Protein AF-L0JS51-F1 (afdb_monomer)

InterPro domains:
  IPR013087 Zinc finger C2H2-type [PS00028] (10-31)
  IPR013087 Zinc finger C2H2-type [PS50157] (8-36)
  IPR041025 Homing endonuclease associated repeat [PF18780] (37-88)
  IPR041025 Homing endonuclease associated repeat [PF18780] (96-148)

Structure (mmCIF, N/CA/C/O backbone):
data_AF-L0JS51-F1
#
_entry.id   AF-L0JS51-F1
#
loop_
_atom_site.group_PDB
_atom_site.id
_atom_site.type_symbol
_atom_site.label_atom_id
_atom_site.label_alt_id
_atom_site.label_comp_id
_atom_site.label_asym_id
_atom_site.label_entity_id
_atom_site.label_seq_id
_atom_site.pdbx_PDB_ins_code
_atom_site.Cartn_x
_atom_site.Cartn_y
_atom_site.Cartn_z
_atom_site.occupancy
_atom_site.B_iso_or_equiv
_atom_site.auth_seq_id
_atom_site.auth_comp_id
_atom_site.auth_asym_id
_atom_site.auth_atom_id
_atom_site.pdbx_PDB_model_num
ATOM 1 N N . MET A 1 1 ? 43.652 -20.403 0.750 1.00 38.31 1 MET A N 1
ATOM 2 C CA . MET A 1 1 ? 42.730 -19.537 -0.012 1.00 38.31 1 MET A CA 1
ATOM 3 C C . MET A 1 1 ? 41.397 -20.257 -0.044 1.00 38.31 1 MET A C 1
ATOM 5 O O . MET A 1 1 ? 41.246 -21.195 -0.812 1.00 38.31 1 MET A O 1
ATOM 9 N N . SER A 1 2 ? 40.516 -19.948 0.905 1.00 42.31 2 SER A N 1
ATOM 10 C CA . SER A 1 2 ? 39.212 -20.604 1.023 1.00 42.31 2 SER A CA 1
ATOM 11 C C . SER A 1 2 ? 38.297 -20.035 -0.055 1.00 42.31 2 SER A C 1
ATOM 13 O O . SER A 1 2 ? 38.093 -18.826 -0.093 1.00 42.31 2 SER A O 1
ATOM 15 N N . ASN A 1 3 ? 37.832 -20.888 -0.968 1.00 45.41 3 ASN A N 1
ATOM 16 C CA . ASN A 1 3 ? 36.963 -20.482 -2.065 1.00 45.41 3 ASN A CA 1
ATOM 17 C C . ASN A 1 3 ? 35.595 -20.063 -1.520 1.00 45.41 3 ASN A C 1
ATOM 19 O O . ASN A 1 3 ? 34.920 -20.818 -0.826 1.00 45.41 3 ASN A O 1
ATOM 23 N N . GLU A 1 4 ? 35.236 -18.834 -1.857 1.00 54.38 4 GLU A N 1
ATOM 24 C CA . GLU A 1 4 ? 34.034 -18.095 -1.500 1.00 54.38 4 GLU A CA 1
ATOM 25 C C . GLU A 1 4 ? 32.809 -18.658 -2.246 1.00 54.38 4 GLU A C 1
ATOM 27 O O . GLU A 1 4 ? 32.310 -18.079 -3.207 1.00 54.38 4 GLU A O 1
ATOM 32 N N . THR A 1 5 ? 32.328 -19.840 -1.854 1.00 52.03 5 THR A N 1
ATOM 33 C CA . THR A 1 5 ? 31.094 -20.438 -2.399 1.00 52.03 5 THR A CA 1
ATOM 34 C C . THR A 1 5 ? 29.848 -19.981 -1.637 1.00 52.03 5 THR A C 1
ATOM 36 O O . THR A 1 5 ? 29.021 -20.800 -1.263 1.00 52.03 5 THR A O 1
ATOM 39 N N . ASP A 1 6 ? 29.699 -18.672 -1.428 1.00 56.59 6 ASP A N 1
ATOM 40 C CA . ASP A 1 6 ? 28.413 -18.053 -1.042 1.00 56.59 6 ASP A CA 1
ATOM 41 C C . ASP A 1 6 ? 27.643 -17.535 -2.283 1.00 56.59 6 ASP A C 1
ATOM 43 O O . ASP A 1 6 ? 26.588 -16.918 -2.206 1.00 56.59 6 ASP A O 1
ATOM 47 N N . SER A 1 7 ? 28.176 -17.759 -3.487 1.00 65.88 7 SER A N 1
ATOM 48 C CA . SER A 1 7 ? 27.901 -16.864 -4.617 1.00 65.88 7 SER A CA 1
ATOM 49 C C . SER A 1 7 ? 26.508 -17.003 -5.266 1.00 65.88 7 SER A C 1
ATOM 51 O O . SER A 1 7 ? 26.063 -16.080 -5.950 1.00 65.88 7 SER A O 1
ATOM 53 N N . TYR A 1 8 ? 25.772 -18.106 -5.060 1.00 78.00 8 TYR A N 1
ATOM 54 C CA . TYR A 1 8 ? 24.529 -18.372 -5.812 1.00 78.00 8 TYR A CA 1
ATOM 55 C C . TYR A 1 8 ? 23.342 -18.831 -4.962 1.00 78.00 8 TYR A C 1
ATOM 57 O O . TYR A 1 8 ? 22.510 -19.613 -5.424 1.00 78.00 8 TYR A O 1
ATOM 65 N N . LYS A 1 9 ? 23.210 -18.307 -3.744 1.00 84.06 9 LYS A N 1
ATOM 66 C CA . LYS A 1 9 ? 21.981 -18.457 -2.959 1.00 84.06 9 LYS A CA 1
ATOM 67 C C . LYS A 1 9 ? 20.878 -17.541 -3.490 1.00 84.06 9 LYS A C 1
ATOM 69 O O . LYS A 1 9 ? 21.1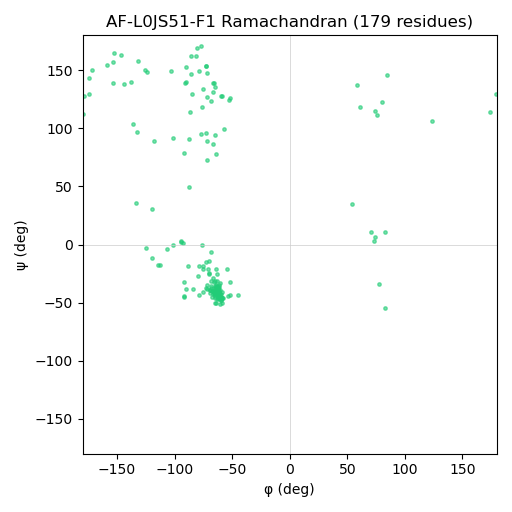26 -16.373 -3.790 1.00 84.06 9 LYS A O 1
ATOM 74 N N . CYS A 1 10 ? 19.661 -18.050 -3.652 1.00 82.50 10 CYS A N 1
ATOM 75 C CA . CYS A 1 10 ? 18.497 -17.231 -3.970 1.00 82.50 10 CYS A CA 1
ATOM 76 C C . CYS A 1 10 ? 18.097 -16.400 -2.749 1.00 82.50 10 CYS A C 1
ATOM 78 O O . CYS A 1 10 ? 17.880 -16.941 -1.669 1.00 82.50 10 CYS A O 1
ATOM 80 N N . GLU A 1 11 ? 17.976 -15.090 -2.927 1.00 77.81 11 GLU A N 1
ATOM 81 C CA . GLU A 1 11 ? 17.639 -14.163 -1.841 1.00 77.81 11 GLU A CA 1
ATOM 82 C C . GLU A 1 11 ? 16.154 -14.227 -1.456 1.00 77.81 11 GLU A C 1
ATOM 84 O O . GLU A 1 11 ? 15.804 -13.892 -0.330 1.00 77.81 11 GLU A O 1
ATOM 89 N N . SER A 1 12 ? 15.295 -14.726 -2.350 1.00 76.50 12 SER A N 1
ATOM 90 C CA . SER A 1 12 ? 13.852 -14.839 -2.117 1.00 76.50 12 SER A CA 1
ATOM 91 C C . SER A 1 12 ? 13.453 -16.108 -1.354 1.00 76.50 12 SER A C 1
ATOM 93 O O . SER A 1 12 ? 12.558 -16.061 -0.519 1.00 76.50 12 SER A O 1
ATOM 95 N N . CYS A 1 13 ? 14.098 -17.252 -1.614 1.00 83.75 13 CYS A N 1
ATOM 96 C CA . CYS A 1 13 ? 13.734 -18.538 -0.992 1.00 83.75 13 CYS A CA 1
ATOM 97 C C . CYS A 1 13 ? 14.886 -19.242 -0.263 1.00 83.75 13 CYS A C 1
ATOM 99 O O . CYS A 1 13 ? 14.692 -20.308 0.315 1.00 83.75 13 CYS A O 1
ATOM 101 N N . GLY A 1 14 ? 16.098 -18.690 -0.309 1.00 81.88 14 GLY A N 1
ATOM 102 C CA . GLY A 1 14 ? 17.272 -19.272 0.336 1.00 81.88 14 GLY A CA 1
ATOM 103 C C . GLY A 1 14 ? 17.841 -20.516 -0.349 1.00 81.88 14 GLY A C 1
ATOM 104 O O . GLY A 1 14 ? 18.808 -21.069 0.166 1.00 81.88 14 GLY A O 1
ATOM 105 N N . THR A 1 15 ? 17.287 -20.948 -1.489 1.00 83.94 15 THR A N 1
ATOM 106 C CA . THR A 1 15 ? 17.785 -22.120 -2.224 1.00 83.94 15 THR A CA 1
ATOM 107 C C . THR A 1 15 ? 19.178 -21.849 -2.784 1.00 83.94 15 THR A C 1
ATOM 109 O O . THR A 1 15 ? 19.410 -20.820 -3.420 1.00 83.94 15 THR A O 1
ATOM 112 N N . GLU A 1 16 ? 20.102 -22.777 -2.563 1.00 85.81 16 GLU A N 1
ATOM 113 C CA . GLU A 1 16 ? 21.473 -22.705 -3.064 1.00 85.81 16 GLU A CA 1
ATOM 114 C C . GLU A 1 16 ? 21.596 -23.388 -4.427 1.00 85.81 16 GLU A C 1
ATOM 116 O O . GLU A 1 16 ? 21.020 -24.450 -4.669 1.00 85.81 16 GLU A O 1
ATOM 121 N N . PHE A 1 17 ? 22.361 -22.775 -5.329 1.00 84.56 17 PHE A N 1
ATOM 122 C CA . PHE A 1 17 ? 22.585 -23.291 -6.674 1.00 84.56 17 PHE A CA 1
ATOM 123 C C . PHE A 1 17 ? 24.071 -23.466 -6.957 1.00 84.56 17 PHE A C 1
ATOM 125 O O . PHE A 1 17 ? 24.911 -22.688 -6.524 1.00 84.56 17 PHE A O 1
ATOM 132 N N . GLU A 1 18 ? 24.393 -24.456 -7.783 1.00 80.56 18 GLU A N 1
ATOM 133 C CA . GLU A 1 18 ? 25.775 -24.727 -8.196 1.00 80.56 18 GLU A CA 1
ATOM 134 C C . GLU A 1 18 ? 26.321 -23.676 -9.181 1.00 80.56 18 GLU A C 1
ATOM 136 O O . GLU A 1 18 ? 27.516 -23.640 -9.454 1.00 80.56 18 GLU A O 1
ATOM 141 N N . SER A 1 19 ? 25.453 -22.847 -9.777 1.00 80.81 19 SER A N 1
ATOM 142 C CA . SER A 1 19 ? 25.858 -21.827 -10.751 1.00 80.81 19 SER A CA 1
ATOM 143 C C . SER A 1 19 ? 24.828 -20.702 -10.901 1.00 80.81 19 SER A C 1
ATOM 145 O O . SER A 1 19 ? 23.622 -20.909 -10.733 1.00 80.81 19 SER A O 1
ATOM 147 N N . GLY A 1 20 ? 25.303 -19.522 -11.310 1.00 79.38 20 GLY A N 1
ATOM 148 C CA . GLY A 1 20 ? 24.472 -18.348 -11.602 1.00 79.38 20 GLY A CA 1
ATOM 149 C C . GLY A 1 20 ? 23.332 -18.594 -12.607 1.00 79.38 20 GLY A C 1
ATOM 150 O O . GLY A 1 20 ? 22.206 -18.197 -12.314 1.00 79.38 20 GLY A O 1
ATOM 151 N N . PRO A 1 21 ? 23.543 -19.293 -13.743 1.00 84.75 21 PRO A N 1
ATOM 152 C CA . PRO A 1 21 ? 22.467 -19.606 -14.687 1.00 84.75 21 PRO A CA 1
ATOM 153 C C . PRO A 1 21 ? 21.375 -20.503 -14.092 1.00 84.75 21 PRO A C 1
ATOM 155 O O . PRO A 1 21 ? 20.199 -20.301 -14.386 1.00 84.75 21 PRO A O 1
ATOM 158 N N . LYS A 1 22 ? 21.738 -21.456 -13.218 1.00 83.12 22 LYS A N 1
ATOM 159 C CA . LYS A 1 22 ? 20.754 -22.281 -12.497 1.00 83.12 22 LYS A CA 1
ATOM 160 C C . LYS A 1 22 ? 19.941 -21.437 -11.504 1.00 83.12 22 LYS A C 1
ATOM 162 O O . LYS A 1 22 ? 18.719 -21.567 -11.489 1.00 83.12 22 LYS A O 1
ATOM 167 N N . LYS A 1 23 ? 20.583 -20.519 -10.759 1.00 83.44 23 LYS A N 1
ATOM 168 C CA . LYS A 1 23 ? 19.889 -19.533 -9.897 1.00 83.44 23 LYS A CA 1
ATOM 169 C C . LYS A 1 23 ? 18.944 -18.649 -10.721 1.00 83.44 23 LYS A C 1
ATOM 171 O O . LYS A 1 23 ? 17.783 -18.494 -10.356 1.00 83.44 23 LYS A O 1
ATOM 176 N N . ALA A 1 24 ? 19.403 -18.106 -11.849 1.00 80.12 24 ALA A N 1
ATOM 177 C CA . ALA A 1 24 ? 18.593 -17.254 -12.721 1.00 80.12 24 ALA A CA 1
ATOM 178 C C . ALA A 1 24 ? 17.387 -18.004 -13.314 1.00 80.12 24 ALA A C 1
ATOM 180 O O . ALA A 1 24 ? 16.270 -17.487 -13.297 1.00 80.12 24 ALA A O 1
ATOM 181 N N . GLY A 1 25 ? 17.588 -19.247 -13.767 1.00 84.81 25 GLY A N 1
ATOM 182 C CA . GLY A 1 25 ? 16.508 -20.122 -14.224 1.00 84.81 25 GLY A CA 1
ATOM 183 C C . GLY A 1 25 ? 15.475 -20.380 -13.125 1.00 84.81 25 GLY A C 1
ATOM 184 O O . GLY A 1 25 ? 14.280 -20.203 -13.355 1.00 84.81 25 GLY A O 1
ATOM 185 N N . HIS A 1 26 ? 15.924 -20.693 -11.906 1.00 86.94 26 HIS A N 1
ATOM 186 C CA . HIS A 1 26 ? 15.036 -20.863 -10.759 1.00 86.94 26 HIS A CA 1
ATOM 187 C C . HIS A 1 26 ? 14.215 -19.605 -10.457 1.00 86.94 26 HIS A C 1
ATOM 189 O O . HIS A 1 26 ? 13.001 -19.718 -10.297 1.00 86.94 26 HIS A O 1
ATOM 195 N N . ILE A 1 27 ? 14.842 -18.423 -10.444 1.00 82.44 27 ILE A N 1
ATOM 196 C CA . ILE A 1 27 ? 14.154 -17.141 -10.227 1.00 82.44 27 ILE A CA 1
ATOM 197 C C . ILE A 1 27 ? 13.094 -16.911 -11.308 1.00 82.44 27 ILE A C 1
ATOM 199 O O . ILE A 1 27 ? 11.949 -16.608 -10.987 1.00 82.44 27 ILE A O 1
ATOM 203 N N . SER A 1 28 ? 13.425 -17.148 -12.578 1.00 80.38 28 SER A N 1
ATOM 204 C CA . SER A 1 28 ? 12.467 -16.964 -13.675 1.00 80.38 28 SER A CA 1
ATOM 205 C C . SER A 1 28 ? 11.252 -17.901 -13.599 1.00 80.38 28 SER A C 1
ATOM 207 O O . SER A 1 28 ? 10.156 -17.524 -14.011 1.00 80.38 28 SER A O 1
ATOM 209 N N . GLN A 1 29 ? 11.430 -19.114 -13.064 1.00 80.81 29 GLN A N 1
ATOM 210 C CA . GLN A 1 29 ? 10.372 -20.125 -12.994 1.00 80.81 29 GLN A CA 1
ATOM 211 C C . GLN A 1 29 ? 9.562 -20.081 -11.694 1.00 80.81 29 GLN A C 1
ATOM 213 O O . GLN A 1 29 ? 8.377 -20.397 -11.725 1.00 80.81 29 GLN A O 1
ATOM 218 N N . ASN A 1 30 ? 10.177 -19.695 -10.571 1.00 83.00 30 ASN A N 1
ATOM 219 C CA . ASN A 1 30 ? 9.579 -19.804 -9.233 1.00 83.00 30 ASN A CA 1
ATOM 220 C C . ASN A 1 30 ? 9.317 -18.446 -8.564 1.00 83.00 30 ASN A C 1
ATOM 222 O O . ASN A 1 30 ? 8.514 -18.383 -7.644 1.00 83.00 30 ASN A O 1
ATOM 226 N N . HIS A 1 31 ? 9.944 -17.365 -9.039 1.00 83.94 31 HIS A N 1
ATOM 227 C CA . HIS A 1 31 ? 9.859 -16.020 -8.452 1.00 83.94 31 HIS A CA 1
ATOM 228 C C . HIS A 1 31 ? 9.284 -14.990 -9.430 1.00 83.94 31 HIS A C 1
ATOM 230 O O . HIS A 1 31 ? 9.634 -13.812 -9.400 1.00 83.94 31 HIS A O 1
ATOM 236 N N . ARG A 1 32 ? 8.397 -15.420 -10.334 1.00 79.75 32 ARG A N 1
ATOM 237 C CA . ARG A 1 32 ? 7.811 -14.552 -11.367 1.00 79.75 32 ARG A CA 1
ATOM 238 C C . ARG A 1 32 ? 7.030 -13.373 -10.778 1.00 79.75 32 ARG A C 1
ATOM 240 O O . ARG A 1 32 ? 7.114 -12.270 -11.309 1.00 79.75 32 ARG A O 1
ATOM 247 N N . GLU A 1 33 ? 6.293 -13.604 -9.697 1.00 76.25 33 GLU A N 1
ATOM 248 C CA . GLU A 1 33 ? 5.517 -12.568 -9.003 1.00 76.25 33 GLU A CA 1
ATO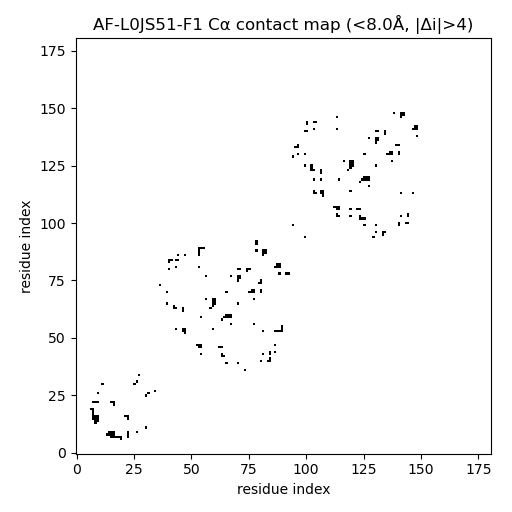M 249 C C . GLU A 1 33 ? 6.443 -11.569 -8.297 1.00 76.25 33 GLU A C 1
ATOM 251 O O . GLU A 1 33 ? 6.264 -10.363 -8.442 1.00 76.25 33 GLU A O 1
ATOM 256 N N . ASP A 1 34 ? 7.508 -12.051 -7.646 1.00 78.75 34 ASP A N 1
ATOM 257 C CA . ASP A 1 34 ? 8.544 -11.196 -7.049 1.00 78.75 34 ASP A CA 1
ATOM 258 C C . ASP A 1 34 ? 9.263 -10.351 -8.112 1.00 78.75 34 ASP A C 1
ATOM 260 O O . ASP A 1 34 ? 9.542 -9.169 -7.904 1.00 78.75 34 ASP A O 1
ATOM 264 N N . GLN A 1 35 ? 9.550 -10.933 -9.282 1.00 80.38 35 GLN A N 1
ATOM 265 C CA . GLN A 1 35 ? 10.134 -10.201 -10.40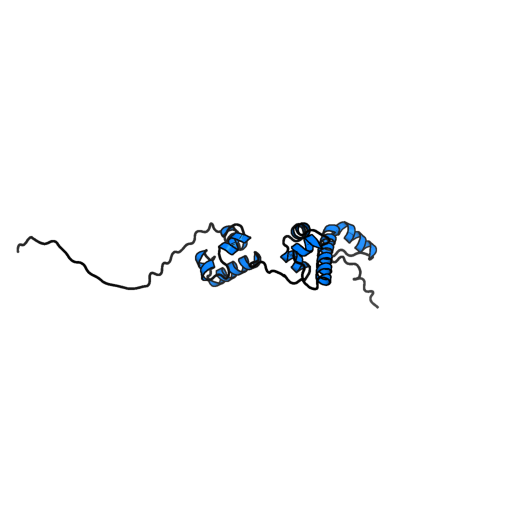7 1.00 80.38 35 GLN A CA 1
ATOM 266 C C . GLN A 1 35 ? 9.187 -9.109 -10.900 1.00 80.38 35 GLN A C 1
ATOM 268 O O . GLN A 1 35 ? 9.614 -7.970 -11.055 1.00 80.38 35 GLN A O 1
ATOM 273 N N . GLN A 1 36 ? 7.907 -9.435 -11.086 1.00 84.00 36 GLN A N 1
ATOM 274 C CA . GLN A 1 36 ? 6.889 -8.472 -11.492 1.00 84.00 36 GLN A CA 1
ATOM 275 C C . GLN A 1 36 ? 6.772 -7.331 -10.470 1.00 84.00 36 GLN A C 1
ATOM 277 O O . GLN A 1 36 ? 6.788 -6.158 -10.843 1.00 84.00 36 GLN A O 1
ATOM 282 N N . ARG A 1 37 ? 6.738 -7.649 -9.172 1.00 84.81 37 ARG A N 1
ATOM 283 C CA . ARG A 1 37 ? 6.738 -6.659 -8.090 1.00 84.81 37 ARG A CA 1
ATOM 284 C C . ARG A 1 37 ? 7.962 -5.740 -8.156 1.00 84.81 37 ARG A C 1
ATOM 286 O O . ARG A 1 37 ? 7.819 -4.517 -8.112 1.00 84.81 37 ARG A O 1
ATOM 293 N N . ASN A 1 38 ? 9.152 -6.300 -8.357 1.00 86.06 38 ASN A N 1
ATOM 294 C CA . ASN A 1 38 ? 10.380 -5.522 -8.529 1.00 86.06 38 ASN A CA 1
ATOM 295 C C . ASN A 1 38 ? 10.363 -4.662 -9.804 1.00 86.06 38 ASN A C 1
ATOM 297 O O . ASN A 1 38 ? 10.840 -3.527 -9.791 1.00 86.06 38 ASN A O 1
ATOM 301 N N . GLU A 1 39 ? 9.773 -5.142 -10.900 1.00 88.25 39 GLU A N 1
ATOM 302 C CA . GLU A 1 39 ? 9.603 -4.351 -12.122 1.00 88.25 39 GLU A CA 1
ATOM 303 C C . GLU A 1 39 ? 8.708 -3.129 -11.898 1.00 88.25 39 GLU A C 1
ATOM 305 O O . GLU A 1 39 ? 9.026 -2.041 -12.390 1.00 88.25 39 GLU A O 1
ATOM 310 N N . PHE A 1 40 ? 7.620 -3.273 -11.135 1.00 87.56 40 PHE A N 1
ATOM 311 C CA . PHE A 1 40 ? 6.772 -2.145 -10.753 1.00 87.56 40 PHE A CA 1
ATOM 312 C C . PHE A 1 40 ? 7.542 -1.114 -9.920 1.00 87.56 40 PHE A C 1
ATOM 314 O O . PHE A 1 40 ? 7.456 0.083 -10.220 1.00 87.56 40 PHE A O 1
ATOM 321 N N . ILE A 1 41 ? 8.326 -1.564 -8.932 1.00 89.25 41 ILE A N 1
ATOM 322 C CA . ILE A 1 41 ? 9.179 -0.701 -8.098 1.00 89.25 41 ILE A CA 1
ATOM 323 C C . ILE A 1 41 ? 10.185 0.062 -8.966 1.00 89.25 41 ILE A C 1
ATOM 325 O O . ILE A 1 41 ? 10.253 1.290 -8.904 1.00 89.25 41 ILE A O 1
ATOM 329 N N . HIS A 1 42 ? 10.916 -0.632 -9.837 1.00 89.19 42 HIS A N 1
ATOM 330 C CA . HIS A 1 42 ? 11.898 0.001 -10.715 1.00 89.19 42 HIS A CA 1
ATOM 331 C C . HIS A 1 42 ? 11.265 0.973 -11.712 1.00 89.19 42 HIS A C 1
ATOM 333 O O . HIS A 1 42 ? 11.848 2.018 -12.007 1.00 89.19 42 HIS A O 1
ATOM 339 N N . ALA A 1 43 ? 10.078 0.661 -12.238 1.00 88.19 43 ALA A N 1
ATOM 340 C CA . ALA A 1 43 ? 9.341 1.587 -13.091 1.00 88.19 43 ALA A CA 1
ATOM 341 C C . ALA A 1 43 ? 8.960 2.868 -12.330 1.00 88.19 43 ALA A C 1
ATOM 343 O O . ALA A 1 43 ? 9.108 3.963 -12.874 1.00 88.19 43 ALA A O 1
ATOM 344 N N . LEU A 1 44 ? 8.544 2.738 -11.066 1.00 88.31 44 LEU A N 1
ATOM 345 C CA . LEU A 1 44 ? 8.184 3.866 -10.208 1.00 88.31 44 LEU A CA 1
ATOM 346 C C . LEU A 1 44 ? 9.405 4.733 -9.866 1.00 88.31 44 LEU A C 1
ATOM 348 O O . LEU A 1 44 ? 9.351 5.951 -10.009 1.00 88.31 44 LEU A O 1
ATOM 352 N N . GLN A 1 45 ? 10.526 4.110 -9.494 1.00 88.69 45 GLN A N 1
ATOM 353 C CA . GLN A 1 45 ? 11.791 4.793 -9.194 1.00 88.69 45 GLN A CA 1
ATOM 354 C C . GLN A 1 45 ? 12.364 5.527 -10.408 1.00 88.69 45 GLN A C 1
ATOM 356 O O . GLN A 1 45 ? 12.849 6.652 -10.284 1.00 88.69 45 GLN A O 1
ATOM 361 N N . ARG A 1 46 ? 12.290 4.919 -11.599 1.00 87.75 46 ARG A N 1
ATOM 362 C CA . ARG A 1 46 ? 12.720 5.571 -12.844 1.00 87.75 46 ARG A CA 1
ATOM 363 C C . ARG A 1 46 ? 11.888 6.807 -13.140 1.00 87.75 46 ARG A C 1
ATOM 365 O O . ARG A 1 46 ? 12.463 7.847 -13.434 1.00 87.75 46 ARG A O 1
ATOM 372 N N . LEU A 1 47 ? 10.563 6.706 -13.021 1.00 87.88 47 LEU A N 1
ATOM 373 C CA . LEU A 1 47 ? 9.688 7.855 -13.233 1.00 87.88 47 LEU A CA 1
ATOM 374 C C . LEU A 1 47 ? 9.936 8.947 -12.184 1.00 87.88 47 LEU A C 1
ATOM 376 O O . LEU A 1 47 ? 9.978 10.120 -12.529 1.00 87.88 47 LEU A O 1
ATOM 380 N N . ALA A 1 48 ? 10.168 8.570 -10.925 1.00 86.75 48 ALA A N 1
ATOM 381 C CA . ALA A 1 48 ? 10.527 9.523 -9.877 1.00 86.75 48 ALA A CA 1
ATOM 382 C C . ALA A 1 48 ? 11.840 10.257 -10.178 1.00 86.75 48 ALA A C 1
ATOM 384 O O . ALA A 1 48 ? 11.953 11.458 -9.954 1.00 86.75 48 ALA A O 1
ATOM 385 N N . THR A 1 49 ? 12.823 9.535 -10.721 1.00 87.25 49 THR A N 1
ATOM 386 C CA . THR A 1 49 ? 14.115 10.105 -11.123 1.00 87.25 49 THR A CA 1
ATOM 387 C C . THR A 1 49 ? 13.959 11.060 -12.308 1.00 87.25 49 THR A C 1
ATOM 389 O O . THR A 1 49 ? 14.578 12.117 -12.312 1.00 87.25 49 THR A O 1
ATOM 392 N N . ASP A 1 50 ? 13.115 10.717 -13.285 1.00 87.44 50 ASP A N 1
ATOM 393 C CA . ASP A 1 50 ? 12.823 11.557 -14.456 1.00 87.44 50 ASP A CA 1
ATOM 394 C C . ASP A 1 50 ? 12.092 12.856 -14.078 1.00 87.44 50 ASP A C 1
ATOM 396 O O . ASP A 1 50 ? 12.435 13.935 -14.555 1.00 87.44 50 ASP A O 1
ATOM 400 N N . LEU A 1 51 ? 11.124 12.763 -13.163 1.00 84.25 51 LEU A N 1
ATOM 401 C CA . LEU A 1 51 ? 10.360 13.913 -12.672 1.00 84.25 51 LEU A CA 1
ATOM 402 C C . LEU A 1 51 ? 11.122 14.739 -11.621 1.00 84.25 51 LEU A C 1
ATOM 404 O O . LEU A 1 51 ? 10.762 15.886 -11.360 1.00 84.25 51 LEU A O 1
ATOM 408 N N . GLY A 1 52 ? 12.156 14.168 -10.995 1.00 81.94 52 GLY A N 1
ATOM 409 C CA . GLY A 1 52 ? 12.877 14.783 -9.877 1.00 81.94 52 GLY A CA 1
ATOM 410 C C . GLY A 1 52 ? 12.067 14.853 -8.575 1.00 81.94 52 GLY A C 1
ATOM 411 O O . GLY A 1 52 ? 12.473 15.533 -7.636 1.00 81.94 52 GLY A O 1
ATOM 412 N N . HIS A 1 53 ? 10.922 14.170 -8.512 1.00 80.81 53 HIS A N 1
ATOM 413 C CA . HIS A 1 53 ? 10.072 14.054 -7.331 1.00 80.81 53 HIS A CA 1
ATOM 414 C C . HIS A 1 53 ? 9.277 12.747 -7.371 1.00 80.81 53 HIS A C 1
ATOM 416 O O . HIS A 1 53 ? 9.129 12.119 -8.419 1.00 80.81 53 HIS A O 1
ATOM 422 N N . SER A 1 54 ? 8.699 12.346 -6.238 1.00 81.12 54 SER A N 1
ATOM 423 C CA . SER A 1 54 ? 7.827 11.171 -6.198 1.00 81.12 54 SER A CA 1
ATOM 424 C C . SER A 1 54 ? 6.642 11.337 -7.158 1.00 81.12 54 SER A C 1
ATOM 426 O O . SER A 1 54 ? 5.935 12.343 -7.082 1.00 81.12 54 SER A O 1
ATOM 428 N N . PRO A 1 55 ? 6.370 10.389 -8.061 1.00 80.50 55 PRO A N 1
ATOM 429 C CA . PRO A 1 55 ? 5.277 10.532 -9.005 1.00 80.50 55 PRO A CA 1
ATOM 430 C C . PRO A 1 55 ? 3.937 10.527 -8.270 1.00 80.50 55 PRO A C 1
ATOM 432 O O . PRO A 1 55 ? 3.698 9.756 -7.334 1.00 80.50 55 PRO A O 1
ATOM 435 N N . THR A 1 56 ? 3.039 11.399 -8.697 1.00 79.81 56 THR A N 1
ATOM 436 C CA . THR A 1 56 ? 1.647 11.388 -8.272 1.00 79.81 56 THR A CA 1
ATOM 437 C C . THR A 1 56 ? 0.862 10.356 -9.066 1.00 79.81 56 THR A C 1
ATOM 439 O O . THR A 1 56 ? 1.244 9.910 -10.149 1.00 79.81 56 THR A O 1
ATOM 442 N N . MET A 1 57 ? -0.302 9.990 -8.536 1.00 77.81 57 MET A N 1
ATOM 443 C CA . MET A 1 57 ? -1.142 9.004 -9.196 1.00 77.81 57 MET A CA 1
ATOM 444 C C . MET A 1 57 ? -1.631 9.473 -10.584 1.00 77.81 57 MET A C 1
ATOM 446 O O . MET A 1 57 ? -1.960 8.633 -11.412 1.00 77.81 57 MET A O 1
ATOM 450 N N . SER A 1 58 ? -1.723 10.785 -10.837 1.00 77.12 58 SER A N 1
ATOM 451 C CA . SER A 1 58 ? -2.096 11.318 -12.157 1.00 77.12 58 SER A CA 1
ATOM 452 C C . SER A 1 58 ? -0.940 11.210 -13.151 1.00 77.12 58 SER A C 1
ATOM 454 O O . SER A 1 58 ? -1.144 10.796 -14.284 1.00 77.12 58 SER A O 1
ATOM 456 N N . GLU A 1 59 ? 0.285 11.491 -12.710 1.00 80.75 59 GLU A N 1
ATOM 457 C CA . GLU A 1 59 ? 1.477 11.411 -13.564 1.00 80.75 59 GLU A CA 1
ATOM 458 C C . GLU A 1 59 ? 1.795 9.978 -13.982 1.00 80.75 59 GLU A C 1
ATOM 460 O O . GLU A 1 59 ? 2.326 9.753 -15.061 1.00 80.75 59 GLU A O 1
ATOM 465 N N . ILE A 1 60 ? 1.432 8.995 -13.161 1.00 84.50 60 ILE A N 1
ATOM 466 C CA . ILE A 1 60 ? 1.540 7.579 -13.521 1.00 84.50 60 ILE A CA 1
ATOM 467 C C . ILE A 1 60 ? 0.503 7.176 -14.562 1.00 84.50 60 ILE A C 1
ATOM 469 O O . ILE A 1 60 ? 0.829 6.423 -15.472 1.00 84.50 60 ILE A O 1
ATOM 473 N N . ASP A 1 61 ? -0.719 7.696 -14.475 1.00 80.06 61 ASP A N 1
ATOM 474 C CA . ASP A 1 61 ? -1.734 7.424 -15.492 1.00 80.06 61 ASP A CA 1
ATOM 475 C C . ASP A 1 61 ? -1.399 8.117 -16.837 1.00 80.06 61 ASP A C 1
ATOM 477 O O . ASP A 1 61 ? -1.794 7.621 -17.889 1.00 80.06 61 ASP A O 1
ATOM 481 N N . GLU A 1 62 ? -0.632 9.217 -16.825 1.00 80.56 62 GLU A N 1
ATOM 482 C CA . GLU A 1 62 ? -0.230 9.963 -18.032 1.00 80.56 62 GLU A CA 1
ATOM 483 C C . GLU A 1 62 ? 1.115 9.527 -18.636 1.00 80.56 62 GLU A C 1
ATOM 485 O O . GLU A 1 62 ? 1.248 9.420 -19.855 1.00 80.56 62 GLU A O 1
ATOM 490 N N . LYS A 1 63 ? 2.133 9.325 -17.794 1.00 79.75 63 LYS A N 1
ATOM 491 C CA . LYS A 1 63 ? 3.534 9.083 -18.188 1.00 79.75 63 LYS A CA 1
ATOM 492 C C . LYS A 1 63 ? 4.066 7.734 -17.709 1.00 79.75 63 LYS A C 1
ATOM 494 O O . LYS A 1 63 ? 5.158 7.322 -18.102 1.00 79.75 63 LYS A O 1
ATOM 499 N N . GLY A 1 64 ? 3.333 7.057 -16.831 1.00 80.44 64 GLY A N 1
ATOM 500 C CA . GLY A 1 64 ? 3.730 5.769 -16.289 1.00 80.44 64 GLY A CA 1
ATOM 501 C C . GLY A 1 64 ? 3.618 4.659 -17.327 1.00 80.44 64 GLY A C 1
ATOM 502 O O . GLY A 1 64 ? 2.738 4.635 -18.183 1.00 80.44 64 GLY A O 1
ATOM 503 N N . ARG A 1 65 ? 4.517 3.680 -17.219 1.00 83.19 65 ARG A N 1
ATOM 504 C CA . ARG A 1 65 ? 4.464 2.459 -18.036 1.00 83.19 65 ARG A CA 1
ATOM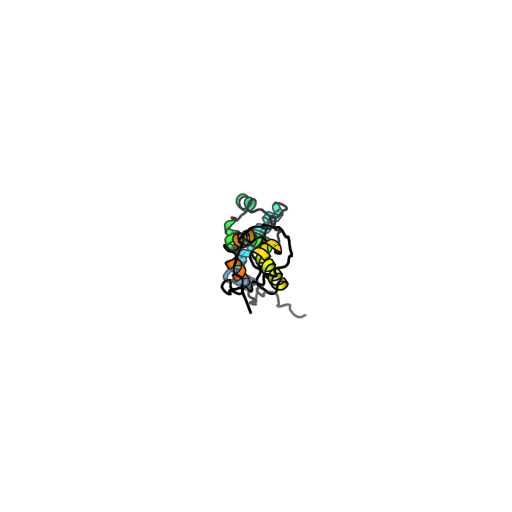 505 C C . ARG A 1 65 ? 3.299 1.545 -17.644 1.00 83.19 65 ARG A C 1
ATOM 507 O O . ARG A 1 65 ? 2.848 0.733 -18.447 1.00 83.19 65 ARG A O 1
ATOM 514 N N . TYR A 1 66 ? 2.844 1.670 -16.403 1.00 85.62 66 TYR A N 1
ATOM 515 C CA . TYR A 1 66 ? 1.772 0.884 -15.818 1.00 85.62 66 TYR A CA 1
ATOM 516 C C . TYR A 1 66 ? 0.703 1.803 -15.247 1.00 85.62 66 TYR A C 1
ATOM 518 O O . TYR A 1 66 ? 1.003 2.893 -14.770 1.00 85.62 66 TYR A O 1
ATOM 526 N N . THR A 1 67 ? -0.542 1.333 -15.250 1.00 84.75 67 THR A N 1
ATOM 527 C CA . THR A 1 67 ? -1.659 2.097 -14.689 1.00 84.75 67 THR A CA 1
ATOM 528 C C . THR A 1 67 ? -1.599 2.121 -13.167 1.00 84.75 67 THR A C 1
ATOM 530 O O . THR A 1 67 ? -1.157 1.159 -12.531 1.00 84.75 67 THR A O 1
ATOM 533 N N . ARG A 1 68 ? -2.167 3.167 -12.561 1.00 83.06 68 ARG A N 1
ATOM 534 C CA . ARG A 1 68 ? -2.409 3.237 -11.111 1.00 83.06 68 ARG A CA 1
ATOM 535 C C . ARG A 1 68 ? -3.011 1.953 -10.541 1.00 83.06 68 ARG A C 1
ATOM 537 O O . ARG A 1 68 ? -2.646 1.518 -9.451 1.00 83.06 68 ARG A O 1
ATOM 544 N N . LYS A 1 69 ? -3.990 1.377 -11.246 1.00 80.75 69 LYS A N 1
ATOM 545 C CA . LYS A 1 69 ? -4.726 0.202 -10.771 1.00 80.75 69 LYS A CA 1
ATOM 546 C C . LYS A 1 69 ? -3.807 -1.010 -10.630 1.00 80.75 69 LYS A C 1
ATOM 548 O O . LYS A 1 69 ? -3.971 -1.746 -9.668 1.00 80.75 69 LYS A O 1
ATOM 553 N N . ALA A 1 70 ? -2.829 -1.173 -11.521 1.00 85.56 70 ALA A N 1
ATOM 554 C CA . ALA A 1 70 ? -1.852 -2.253 -11.429 1.00 85.56 70 ALA A CA 1
ATOM 555 C C . ALA A 1 70 ? -1.037 -2.166 -10.128 1.00 85.56 70 ALA A C 1
ATOM 557 O O . ALA A 1 70 ? -0.937 -3.153 -9.406 1.00 85.56 70 ALA A O 1
ATOM 558 N N . TYR A 1 71 ? -0.572 -0.967 -9.762 1.00 83.50 71 TYR A N 1
ATOM 559 C CA . TYR A 1 71 ? 0.121 -0.741 -8.489 1.00 83.50 71 TYR A CA 1
ATOM 560 C C . TYR A 1 71 ? -0.769 -1.024 -7.272 1.00 83.50 71 TYR A C 1
ATOM 562 O O . TYR A 1 71 ? -0.335 -1.662 -6.322 1.00 83.50 71 TYR A O 1
ATOM 570 N N . ILE A 1 72 ? -2.031 -0.591 -7.294 1.00 81.25 72 ILE A N 1
ATOM 571 C CA . ILE A 1 72 ? -2.973 -0.863 -6.195 1.00 81.25 72 ILE A CA 1
ATOM 572 C C . ILE A 1 72 ? -3.274 -2.365 -6.080 1.00 81.25 72 ILE A C 1
ATOM 574 O O . ILE A 1 72 ? -3.410 -2.876 -4.975 1.00 81.25 72 ILE A O 1
ATOM 578 N N . THR A 1 73 ? -3.384 -3.084 -7.197 1.00 81.25 73 THR A N 1
ATOM 579 C CA . THR A 1 73 ? -3.630 -4.531 -7.188 1.00 81.25 73 THR A CA 1
ATOM 580 C C . THR A 1 73 ? -2.429 -5.318 -6.666 1.00 81.25 73 THR A C 1
ATOM 582 O O . THR A 1 73 ? -2.632 -6.261 -5.911 1.00 81.25 73 THR A O 1
ATOM 585 N N . GLU A 1 74 ? -1.206 -4.922 -7.023 1.00 82.81 74 GLU A N 1
ATOM 586 C CA . GLU A 1 74 ? 0.021 -5.619 -6.613 1.00 82.81 74 GLU A CA 1
ATOM 587 C C . GLU A 1 74 ? 0.440 -5.290 -5.167 1.00 82.81 74 GLU A C 1
ATOM 589 O O . GLU A 1 74 ? 0.785 -6.185 -4.401 1.00 82.81 74 GLU A O 1
ATOM 594 N N . PHE A 1 75 ? 0.375 -4.012 -4.772 1.00 81.12 75 PHE A N 1
ATOM 595 C CA . PHE A 1 75 ? 0.886 -3.519 -3.481 1.00 81.12 75 PHE A CA 1
ATOM 596 C C . PHE A 1 75 ? -0.214 -3.184 -2.465 1.00 81.12 75 PHE A C 1
ATOM 598 O O . PHE A 1 75 ? 0.070 -2.793 -1.336 1.00 81.12 75 PHE A O 1
ATOM 605 N N . GLY A 1 76 ? -1.486 -3.288 -2.849 1.00 77.88 76 GLY A N 1
ATOM 606 C CA . GLY A 1 76 ? -2.634 -2.955 -2.006 1.00 77.88 76 GLY A CA 1
ATOM 607 C C . GLY A 1 76 ? -2.968 -1.463 -1.989 1.00 77.88 76 GLY A C 1
ATOM 608 O O . GLY A 1 76 ? -4.101 -1.083 -2.293 1.00 77.88 76 GLY A O 1
ATOM 609 N N . THR A 1 77 ? -2.012 -0.589 -1.655 1.00 76.62 77 THR A N 1
ATOM 610 C CA . THR A 1 77 ? -2.225 0.869 -1.687 1.00 76.62 77 THR A CA 1
ATOM 611 C C . THR A 1 77 ? -1.112 1.624 -2.406 1.00 76.62 77 THR A C 1
ATOM 613 O O . THR A 1 77 ? 0.016 1.160 -2.533 1.00 76.62 77 THR A O 1
ATOM 616 N N . TRP A 1 78 ? -1.430 2.835 -2.875 1.00 80.69 78 TRP A N 1
ATOM 617 C CA . TRP A 1 78 ? -0.448 3.714 -3.520 1.00 80.69 78 TRP A CA 1
ATOM 618 C C . TRP A 1 78 ? 0.700 4.103 -2.581 1.00 80.69 78 TRP A C 1
ATOM 620 O O . TRP A 1 78 ? 1.849 4.189 -3.001 1.00 80.69 78 TRP A O 1
ATOM 630 N N . ASN A 1 79 ? 0.393 4.306 -1.300 1.00 75.38 79 ASN A N 1
ATOM 631 C CA . ASN A 1 79 ? 1.407 4.648 -0.308 1.00 75.38 79 ASN A CA 1
ATOM 632 C C . ASN A 1 79 ? 2.305 3.449 0.004 1.00 75.38 79 ASN A C 1
ATOM 634 O O . ASN A 1 79 ? 3.499 3.645 0.199 1.00 75.38 79 ASN A O 1
ATOM 638 N N . ASP A 1 80 ? 1.758 2.229 -0.003 1.00 80.00 80 ASP A N 1
ATOM 639 C CA . ASP A 1 80 ? 2.561 1.011 0.132 1.00 80.00 80 ASP A CA 1
ATOM 640 C C . ASP A 1 80 ? 3.497 0.846 -1.071 1.00 80.00 80 ASP A C 1
ATOM 642 O O . ASP A 1 80 ? 4.687 0.617 -0.886 1.00 80.00 80 ASP A O 1
ATOM 646 N N . ALA A 1 81 ? 3.014 1.092 -2.295 1.00 83.38 81 ALA A N 1
ATOM 647 C CA . ALA A 1 81 ? 3.858 1.076 -3.494 1.00 83.38 81 ALA A CA 1
ATOM 648 C C . ALA A 1 81 ? 5.005 2.106 -3.430 1.00 83.38 81 ALA A C 1
ATOM 650 O O . ALA A 1 81 ? 6.142 1.790 -3.776 1.00 83.38 81 ALA A O 1
ATOM 651 N N . LEU A 1 82 ? 4.731 3.331 -2.961 1.00 82.62 82 LEU A N 1
ATOM 652 C CA . LEU A 1 82 ? 5.769 4.350 -2.755 1.00 82.62 82 LEU A CA 1
ATOM 653 C C . LEU A 1 82 ? 6.761 3.947 -1.656 1.00 82.62 82 LEU A C 1
ATOM 655 O O . LEU A 1 82 ? 7.961 4.164 -1.814 1.00 82.62 82 LEU A O 1
ATOM 659 N N . ARG A 1 83 ? 6.279 3.329 -0.571 1.00 82.19 83 ARG A N 1
ATOM 660 C CA . ARG A 1 83 ? 7.112 2.855 0.541 1.00 82.19 83 ARG A CA 1
ATOM 661 C C . ARG A 1 83 ? 8.060 1.740 0.107 1.00 82.19 83 ARG A C 1
ATOM 663 O O . ARG A 1 83 ? 9.245 1.819 0.411 1.00 82.19 83 ARG A O 1
ATOM 670 N N . GLU A 1 84 ? 7.560 0.751 -0.629 1.00 81.25 84 GLU A N 1
ATOM 671 C CA . GLU A 1 84 ? 8.369 -0.333 -1.208 1.00 81.25 84 GLU A CA 1
ATOM 672 C C . GLU A 1 84 ? 9.400 0.212 -2.205 1.00 81.25 84 GLU A C 1
ATOM 674 O O . GLU A 1 84 ? 10.549 -0.221 -2.240 1.00 81.25 84 GLU A O 1
ATOM 679 N N . ALA A 1 85 ? 9.036 1.248 -2.964 1.00 83.56 85 ALA A N 1
ATOM 680 C CA . ALA A 1 85 ? 9.963 1.928 -3.861 1.00 83.56 85 ALA A CA 1
ATOM 681 C C . ALA A 1 85 ? 10.961 2.864 -3.164 1.00 83.56 85 ALA A C 1
ATOM 683 O O . ALA A 1 85 ? 11.803 3.453 -3.847 1.00 83.56 85 ALA A O 1
ATOM 684 N N . SER A 1 86 ? 10.905 2.988 -1.832 1.00 81.44 86 SER A N 1
ATOM 685 C CA . SER A 1 86 ? 11.708 3.934 -1.043 1.00 81.44 86 SER A CA 1
ATOM 686 C C . SER A 1 86 ? 11.566 5.389 -1.518 1.00 81.44 86 SER A C 1
ATOM 688 O O . SER A 1 86 ? 12.525 6.157 -1.501 1.00 81.44 86 SER A O 1
ATOM 690 N N . LEU A 1 87 ? 10.366 5.764 -1.970 1.00 80.69 87 LEU A N 1
ATOM 691 C CA . LEU A 1 87 ? 10.038 7.103 -2.453 1.00 80.69 87 LEU A CA 1
ATOM 692 C C . LEU A 1 87 ? 9.247 7.888 -1.405 1.00 80.69 87 LEU A C 1
ATOM 694 O O . LEU A 1 87 ? 8.459 7.330 -0.639 1.00 80.69 87 LEU A O 1
ATOM 698 N N . GLU A 1 88 ? 9.420 9.211 -1.399 1.00 69.69 88 GLU A N 1
ATOM 699 C CA . GLU A 1 88 ? 8.695 10.085 -0.477 1.00 69.69 88 GLU A CA 1
ATOM 700 C C . GLU A 1 88 ? 7.189 10.068 -0.761 1.00 69.69 88 GLU A C 1
ATOM 702 O O . GLU A 1 88 ? 6.737 10.159 -1.907 1.00 69.69 88 GLU A O 1
ATOM 707 N N . ILE A 1 89 ? 6.385 9.975 0.296 1.00 72.50 89 ILE A N 1
ATOM 708 C CA . ILE A 1 89 ? 4.928 9.932 0.186 1.00 72.50 89 ILE A CA 1
ATOM 709 C C . ILE A 1 89 ? 4.423 11.353 -0.091 1.00 72.50 89 ILE A C 1
ATOM 711 O O . ILE A 1 89 ? 4.196 12.143 0.820 1.00 72.50 89 ILE A O 1
ATOM 715 N N . ASN A 1 90 ? 4.233 11.666 -1.374 1.00 56.31 90 ASN A N 1
ATOM 716 C CA . ASN A 1 90 ? 3.957 13.025 -1.858 1.00 56.31 90 ASN A CA 1
ATOM 717 C C . ASN A 1 90 ? 2.622 13.619 -1.356 1.00 56.31 90 ASN A C 1
ATOM 719 O O . ASN A 1 90 ? 2.417 14.831 -1.322 1.00 56.31 90 ASN A O 1
ATOM 723 N N . LYS A 1 91 ? 1.694 12.753 -0.939 1.00 53.59 91 LYS A N 1
ATOM 724 C CA . LYS A 1 91 ? 0.545 13.119 -0.111 1.00 53.59 91 LYS A CA 1
ATOM 725 C C . LYS A 1 91 ? 0.411 12.063 0.974 1.00 53.59 91 LYS A C 1
ATOM 727 O O . LYS A 1 91 ? -0.081 10.976 0.652 1.00 53.59 91 LYS A O 1
ATOM 732 N N . PRO A 1 92 ? 0.805 12.325 2.232 1.00 47.19 92 PRO A N 1
ATOM 733 C CA . PRO A 1 92 ? 0.364 11.454 3.305 1.00 47.19 92 PRO A CA 1
ATOM 734 C C . PRO A 1 92 ? -1.159 11.382 3.189 1.00 47.19 92 PRO A C 1
ATOM 736 O O . PRO A 1 92 ? -1.839 12.411 3.135 1.00 47.19 92 PRO A O 1
ATOM 739 N N . SER A 1 93 ? -1.715 10.171 3.073 1.00 46.09 93 SER A N 1
ATOM 740 C CA . SER A 1 93 ? -3.131 10.024 3.406 1.00 46.09 93 SER A CA 1
ATOM 741 C C . SER A 1 93 ? -3.250 10.634 4.799 1.00 46.09 93 SER A C 1
ATOM 743 O O . SER A 1 93 ? -2.447 10.248 5.651 1.00 46.09 93 SER A O 1
ATOM 745 N N . PRO A 1 94 ? -4.156 11.601 5.040 1.00 52.56 94 PRO A N 1
ATOM 746 C CA . PRO A 1 94 ? -4.170 12.345 6.296 1.00 52.56 94 PRO A CA 1
ATOM 747 C C . PRO A 1 94 ? -4.252 11.415 7.509 1.00 52.56 94 PRO A C 1
ATOM 749 O O . PRO A 1 94 ? -3.825 11.800 8.588 1.00 52.56 94 PRO A O 1
ATOM 752 N N . VAL A 1 95 ? -4.730 10.180 7.313 1.00 57.22 95 VAL A N 1
ATOM 753 C CA . VAL A 1 95 ? -4.499 9.076 8.235 1.00 57.22 95 VAL A CA 1
ATOM 754 C C . VAL A 1 95 ? -4.331 7.762 7.460 1.00 57.22 95 VAL A C 1
ATOM 756 O O . VAL A 1 95 ? -5.059 7.498 6.497 1.00 57.22 95 VAL A O 1
ATOM 759 N N . SER A 1 96 ? -3.375 6.924 7.857 1.00 65.19 96 SER A N 1
ATOM 760 C CA . SER A 1 96 ? -3.271 5.528 7.405 1.00 65.19 96 SER A CA 1
ATOM 761 C C . SER A 1 96 ? -4.056 4.621 8.354 1.00 65.19 96 SER A C 1
ATOM 763 O O . SER A 1 96 ? -4.172 4.921 9.538 1.00 65.19 96 SER A O 1
ATOM 765 N N . LYS A 1 97 ? -4.559 3.472 7.882 1.00 66.38 97 LYS A N 1
ATOM 766 C CA . LYS A 1 97 ? -5.228 2.485 8.757 1.00 66.38 97 LYS A CA 1
ATOM 767 C C . LYS A 1 97 ? -4.368 2.121 9.976 1.00 66.38 97 LYS A C 1
ATOM 769 O O . LYS A 1 97 ? -4.876 2.109 11.089 1.00 66.38 97 LYS A O 1
ATOM 774 N N . ALA A 1 98 ? -3.069 1.909 9.764 1.00 68.69 98 ALA A N 1
ATOM 775 C CA . ALA A 1 98 ? -2.105 1.632 10.828 1.00 68.69 98 ALA A CA 1
ATOM 776 C C . ALA A 1 98 ? -1.966 2.788 11.836 1.00 68.69 98 ALA A C 1
ATOM 778 O O . ALA A 1 98 ? -1.877 2.542 13.032 1.00 68.69 98 ALA A O 1
ATOM 779 N N . GLU A 1 99 ? -2.016 4.040 11.375 1.00 72.31 99 GLU A N 1
ATOM 780 C CA . GLU A 1 99 ? -1.952 5.224 12.243 1.00 72.31 99 GLU A CA 1
ATOM 781 C C . GLU A 1 99 ? -3.216 5.369 13.098 1.00 72.31 99 GLU A C 1
ATOM 783 O O . GLU A 1 99 ? -3.126 5.675 14.283 1.00 72.31 99 GLU A O 1
ATOM 788 N N . VAL A 1 100 ? -4.396 5.079 12.531 1.00 73.50 100 VAL A N 1
ATOM 789 C CA . VAL A 1 100 ? -5.652 5.019 13.301 1.00 73.50 100 VAL A CA 1
ATOM 790 C C . VAL A 1 100 ? -5.572 3.930 14.374 1.00 73.50 100 VAL A C 1
ATOM 792 O O . VAL A 1 100 ? -5.913 4.188 15.521 1.00 73.50 100 VAL A O 1
ATOM 795 N N . VAL A 1 101 ? -5.113 2.726 14.017 1.00 78.81 101 VAL A N 1
ATOM 796 C CA . VAL A 1 101 ? -4.960 1.585 14.941 1.00 78.81 101 VAL A CA 1
ATOM 797 C C . VAL A 1 101 ? -3.999 1.933 16.069 1.00 78.81 101 VAL A C 1
ATOM 799 O O . VAL A 1 101 ? -4.344 1.765 17.234 1.00 78.81 101 VAL A O 1
ATOM 802 N N . LYS A 1 102 ? -2.835 2.495 15.734 1.00 79.56 102 LYS A N 1
ATOM 803 C CA . LYS A 1 102 ? -1.835 2.933 16.707 1.00 79.56 102 LYS A CA 1
ATOM 804 C C . LYS A 1 102 ? -2.388 4.007 17.642 1.00 79.56 102 LYS A C 1
ATOM 806 O O . LYS A 1 102 ? -2.171 3.932 18.843 1.00 79.56 102 LYS A O 1
ATOM 811 N N . ALA A 1 103 ? -3.141 4.972 17.117 1.00 77.94 103 ALA A N 1
ATOM 812 C CA . ALA A 1 103 ? -3.766 6.001 17.940 1.00 77.94 103 ALA A CA 1
ATOM 813 C C . ALA A 1 103 ? -4.834 5.435 18.888 1.00 77.94 103 ALA A C 1
ATOM 815 O O . ALA A 1 103 ? -4.884 5.849 20.042 1.00 77.94 103 ALA A O 1
ATOM 816 N N . ILE A 1 104 ? -5.650 4.476 18.432 1.00 79.25 104 ILE A N 1
ATOM 817 C CA . ILE A 1 104 ? -6.626 3.785 19.290 1.00 79.25 104 ILE A CA 1
ATOM 818 C C . ILE A 1 104 ? -5.903 2.973 20.371 1.00 79.25 104 ILE A C 1
ATOM 820 O O . ILE A 1 104 ? -6.305 3.013 21.529 1.00 79.25 104 ILE A O 1
ATOM 824 N N . GLN A 1 105 ? -4.825 2.271 20.013 1.00 82.25 105 GLN A N 1
ATOM 825 C CA . GLN A 1 105 ? -4.039 1.473 20.950 1.00 82.25 105 GLN A CA 1
ATOM 826 C C . GLN A 1 105 ? -3.361 2.339 22.014 1.00 82.25 105 GLN A C 1
ATOM 828 O O . GLN A 1 105 ? -3.539 2.078 23.196 1.00 82.25 105 GLN A O 1
ATOM 833 N N . SER A 1 106 ? -2.654 3.402 21.621 1.00 79.75 106 SER A N 1
ATOM 834 C CA . SER A 1 106 ? -1.993 4.298 22.577 1.00 79.75 106 SER A CA 1
ATOM 835 C C . SER A 1 106 ? -2.987 4.996 23.503 1.00 79.75 106 SER A C 1
ATOM 837 O O . SER A 1 106 ? -2.713 5.145 24.690 1.00 79.75 106 SER A O 1
ATOM 839 N N . LEU A 1 107 ? -4.157 5.392 22.990 1.00 81.38 107 LEU A N 1
ATOM 840 C CA . LEU A 1 107 ? -5.203 5.968 23.833 1.00 81.38 107 LEU A CA 1
ATOM 841 C C . LEU A 1 107 ? -5.788 4.918 24.788 1.00 81.38 107 LEU A C 1
ATOM 843 O O . LEU A 1 107 ? -6.043 5.223 25.948 1.00 81.38 107 LEU A O 1
ATOM 847 N N . SER A 1 108 ? -5.936 3.673 24.330 1.00 81.06 108 SER A N 1
ATOM 848 C CA . SER A 1 108 ? -6.377 2.571 25.182 1.00 81.06 108 SER A CA 1
ATOM 849 C C . SER A 1 108 ? -5.380 2.246 26.292 1.00 81.06 108 SER A C 1
ATOM 851 O O . SER A 1 108 ? -5.785 2.045 27.430 1.00 81.06 108 SER A O 1
ATOM 853 N N . GLU A 1 109 ? -4.082 2.244 25.991 1.00 81.12 109 GLU A N 1
ATOM 854 C CA . GLU A 1 109 ? -3.015 2.052 26.981 1.00 81.12 109 GLU A CA 1
ATOM 855 C C . GLU A 1 109 ? -2.993 3.182 28.016 1.00 81.12 109 GLU A C 1
ATOM 857 O O . GLU A 1 109 ? -2.753 2.935 29.196 1.00 81.12 109 GLU A O 1
ATOM 862 N N . GLN A 1 110 ? -3.281 4.414 27.590 1.00 79.50 110 GLN A N 1
ATOM 863 C CA . GLN A 1 110 ? -3.336 5.577 28.471 1.00 79.50 110 GLN A CA 1
ATOM 864 C C . GLN A 1 110 ? -4.577 5.578 29.379 1.00 79.50 110 GLN A C 1
ATOM 866 O O . GLN A 1 110 ? -4.485 6.001 30.531 1.00 79.50 110 GLN A O 1
ATOM 871 N N . LEU A 1 111 ? -5.724 5.123 28.870 1.00 79.94 111 LEU A N 1
ATOM 872 C CA . LEU A 1 111 ? -6.987 5.061 29.613 1.00 79.94 111 LEU A CA 1
ATOM 873 C C . LEU A 1 111 ? -7.161 3.746 30.395 1.00 79.94 111 LEU A C 1
ATOM 875 O O . LEU A 1 111 ? -7.965 3.673 31.319 1.00 79.94 111 LEU A O 1
ATOM 879 N N . GLY A 1 112 ? -6.411 2.698 30.044 1.00 78.44 112 GLY A N 1
ATOM 880 C CA . GLY A 1 112 ? -6.545 1.354 30.611 1.00 78.44 112 GLY A CA 1
ATOM 881 C C . GLY A 1 112 ? -7.780 0.582 30.124 1.00 78.44 112 GLY A C 1
ATOM 882 O O . GLY A 1 112 ? -8.049 -0.508 30.622 1.00 78.44 112 GLY A O 1
ATOM 883 N N . HIS A 1 113 ? -8.528 1.122 29.159 1.00 76.00 113 HIS A N 1
ATOM 884 C CA . HIS A 1 113 ? -9.726 0.517 28.570 1.00 76.00 113 HIS A CA 1
ATOM 885 C C . HIS A 1 113 ? -9.835 0.884 27.080 1.00 76.00 113 HIS A C 1
ATOM 887 O O . HIS A 1 113 ? -9.148 1.803 26.623 1.00 76.00 113 HIS A O 1
ATOM 893 N N . PRO A 1 114 ? -10.646 0.181 26.266 1.00 75.25 114 PRO A N 1
ATOM 894 C CA . PRO A 1 114 ? -10.885 0.595 24.886 1.00 75.25 114 PRO A CA 1
ATOM 895 C C . PRO A 1 114 ? -11.508 2.001 24.864 1.00 75.25 114 PRO A C 1
ATOM 897 O O . PRO A 1 114 ? -12.507 2.224 25.556 1.00 75.25 114 PRO A O 1
ATOM 900 N N . PRO A 1 115 ? -10.948 2.956 24.097 1.00 74.44 115 PRO A N 1
ATOM 901 C CA . PRO A 1 115 ? -11.477 4.309 24.055 1.00 74.44 115 PRO A CA 1
ATOM 902 C C . PRO A 1 115 ? -12.863 4.317 23.415 1.00 74.44 115 PRO A C 1
ATOM 904 O O . PRO A 1 115 ? -13.118 3.656 22.401 1.00 74.44 115 PRO A O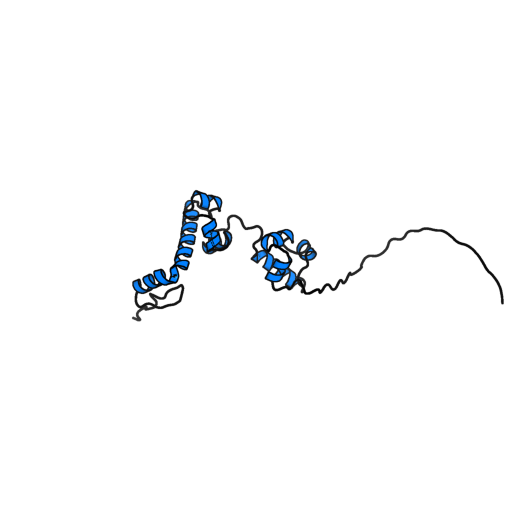 1
ATOM 907 N N . THR A 1 116 ? -13.762 5.101 23.991 1.00 74.81 116 THR A N 1
ATOM 908 C CA . THR A 1 116 ? -15.081 5.373 23.425 1.00 74.81 116 THR A CA 1
ATOM 909 C C . THR A 1 116 ? -15.000 6.384 22.280 1.00 74.81 116 THR A C 1
ATOM 911 O O . THR A 1 116 ? -13.966 6.991 21.994 1.00 74.81 116 THR A O 1
ATOM 914 N N . VAL A 1 117 ? -16.118 6.558 21.570 1.00 72.12 117 VAL A N 1
ATOM 915 C CA . VAL A 1 117 ? -16.216 7.514 20.458 1.00 72.12 117 VAL A CA 1
ATOM 916 C C . VAL A 1 117 ? -15.992 8.951 20.934 1.00 72.12 117 VAL A C 1
ATOM 918 O O . VAL A 1 117 ? -15.304 9.708 20.248 1.00 72.12 117 VAL A O 1
ATOM 921 N N . GLU A 1 118 ? -16.567 9.319 22.079 1.00 70.19 118 GLU A N 1
ATOM 922 C CA . GLU A 1 118 ? -16.345 10.609 22.734 1.00 70.19 118 GLU A CA 1
ATOM 923 C C . GLU A 1 118 ? -14.871 10.789 23.104 1.00 70.19 118 GLU A C 1
ATOM 925 O O . GLU A 1 118 ? -14.263 11.760 22.665 1.00 70.19 118 GLU A O 1
ATOM 930 N N . GLU A 1 119 ? -14.258 9.821 23.790 1.00 71.88 119 GLU A N 1
ATOM 931 C CA . GLU A 1 119 ? -12.858 9.925 24.226 1.00 71.88 119 GLU A CA 1
ATOM 932 C C . GLU A 1 119 ? -11.882 9.990 23.055 1.00 71.88 119 GLU A C 1
ATOM 934 O O . GLU A 1 119 ? -10.901 10.726 23.100 1.00 71.88 119 GLU A O 1
ATOM 939 N N . MET A 1 120 ? -12.163 9.286 21.959 1.00 72.12 120 MET A N 1
ATOM 940 C CA . MET A 1 120 ? -11.361 9.404 20.746 1.00 72.12 120 MET A CA 1
ATOM 941 C C . MET A 1 120 ? -11.523 10.779 20.072 1.00 72.12 120 MET A C 1
ATOM 943 O O . MET A 1 120 ? -10.586 11.267 19.450 1.00 72.12 120 MET A O 1
ATOM 947 N N . ASN A 1 121 ? -12.691 11.421 20.170 1.00 68.44 121 ASN A N 1
ATOM 948 C CA . ASN A 1 121 ? -12.873 12.778 19.644 1.00 68.44 121 ASN A CA 1
ATOM 949 C C . ASN A 1 121 ? -12.309 13.861 20.582 1.00 68.44 121 ASN A C 1
ATOM 951 O O . ASN A 1 121 ? -11.973 14.938 20.097 1.00 68.44 121 ASN A O 1
ATOM 955 N N . GLU A 1 122 ? -12.243 13.596 21.887 1.00 68.62 122 GLU A N 1
ATOM 956 C CA . GLU A 1 122 ? -11.814 14.552 22.915 1.00 68.62 122 GLU A CA 1
ATOM 957 C C . GLU A 1 122 ? -10.307 14.468 23.204 1.00 68.62 122 GLU A C 1
ATOM 959 O O . GLU A 1 122 ? -9.623 15.488 23.238 1.00 68.62 122 GLU A O 1
ATOM 964 N N . TYR A 1 123 ? -9.781 13.251 23.346 1.00 68.62 123 TYR A N 1
ATOM 965 C CA . TYR A 1 123 ? -8.386 12.959 23.695 1.00 68.62 123 TYR A CA 1
ATOM 966 C C . TYR A 1 123 ? -7.608 12.293 22.554 1.00 68.62 123 TYR A C 1
ATOM 968 O O . TYR A 1 123 ? -6.377 12.258 22.570 1.00 68.62 123 TYR A O 1
ATOM 976 N N . GLY A 1 124 ? -8.306 11.741 21.561 1.00 61.41 124 GLY A N 1
ATOM 977 C CA . GLY A 1 124 ? -7.681 11.049 20.443 1.00 61.41 124 GLY A CA 1
ATOM 978 C C . GLY A 1 124 ? -7.113 11.994 19.385 1.00 61.41 124 GLY A C 1
ATOM 979 O O . GLY A 1 124 ? -7.637 13.066 19.094 1.00 61.41 124 GLY A O 1
ATOM 980 N N . GLN A 1 125 ? -6.042 11.544 18.731 1.00 63.81 125 GLN A N 1
ATOM 981 C CA . GLN A 1 125 ? -5.406 12.278 17.628 1.00 63.81 125 GLN A CA 1
ATOM 982 C C . GLN A 1 125 ? -6.265 12.320 16.349 1.00 63.81 125 GLN A C 1
ATOM 984 O O . GLN A 1 125 ? -5.996 13.105 15.441 1.00 63.81 125 GLN A O 1
ATOM 989 N N . TYR A 1 126 ? -7.302 11.478 16.257 1.00 68.19 126 TYR A N 1
ATOM 990 C CA . TYR A 1 126 ? -8.131 11.328 15.064 1.00 68.19 126 TYR A CA 1
ATOM 991 C C . TYR A 1 126 ? -9.611 11.230 15.414 1.00 68.19 126 TYR A C 1
ATOM 993 O O . TYR A 1 126 ? -10.004 10.498 16.311 1.00 68.19 126 TYR A O 1
ATOM 1001 N N . SER A 1 127 ? -10.458 11.880 14.617 1.00 66.38 127 SER A N 1
ATOM 1002 C CA . SER A 1 127 ? -11.908 11.796 14.807 1.00 66.38 127 SER A CA 1
ATOM 1003 C C . SER A 1 127 ? -12.485 10.436 14.395 1.00 66.38 127 SER A C 1
ATOM 1005 O O . SER A 1 127 ? -12.022 9.790 13.445 1.00 66.38 127 SER A O 1
ATOM 1007 N N . ARG A 1 128 ? -13.615 10.053 15.003 1.00 72.88 128 ARG A N 1
ATOM 1008 C CA . ARG A 1 128 ? -14.407 8.867 14.604 1.00 72.88 128 ARG A CA 1
ATOM 1009 C C . ARG A 1 128 ? -14.751 8.853 13.113 1.00 72.88 128 ARG A C 1
ATOM 1011 O O . ARG A 1 128 ? -14.837 7.782 12.507 1.00 72.88 128 ARG A O 1
ATOM 1018 N N . LYS A 1 129 ? -14.941 10.027 12.499 1.00 68.94 129 LYS A N 1
ATOM 1019 C CA . LYS A 1 129 ? -15.191 10.160 11.053 1.00 68.94 129 LYS A CA 1
ATOM 1020 C C . LYS A 1 129 ? -13.979 9.740 10.222 1.00 68.94 129 LYS A C 1
ATOM 1022 O O . LYS A 1 129 ? -14.163 9.053 9.221 1.00 68.94 129 LYS A O 1
ATOM 1027 N N . ALA A 1 130 ? -12.767 10.100 10.645 1.00 69.88 130 ALA A N 1
ATOM 1028 C CA . ALA A 1 130 ? -11.542 9.658 9.988 1.00 69.88 130 ALA A CA 1
ATOM 1029 C C . ALA A 1 130 ? -11.392 8.132 10.101 1.00 69.88 130 ALA A C 1
ATOM 1031 O O . ALA A 1 130 ? -11.290 7.454 9.081 1.00 69.88 130 ALA A O 1
ATOM 1032 N N . ALA A 1 131 ? -11.522 7.574 11.309 1.00 67.88 131 ALA A N 1
ATOM 1033 C CA . ALA A 1 131 ? -11.446 6.127 11.530 1.00 67.88 131 ALA A CA 1
ATOM 1034 C C . ALA A 1 131 ? -12.503 5.343 10.723 1.00 67.88 131 ALA A C 1
ATOM 1036 O O . ALA A 1 131 ? -12.183 4.377 10.029 1.00 67.88 131 ALA A O 1
ATOM 1037 N N . SER A 1 132 ? -13.759 5.802 10.724 1.00 71.06 132 SER A N 1
ATOM 1038 C CA . SER A 1 132 ? -14.852 5.143 9.990 1.00 71.06 132 SER A CA 1
ATOM 1039 C C . SER A 1 132 ? -14.661 5.200 8.471 1.00 71.06 132 SER A C 1
ATOM 1041 O O . SER A 1 132 ? -15.034 4.256 7.781 1.00 71.06 132 SER A O 1
ATOM 1043 N N . LYS A 1 133 ? -14.041 6.258 7.931 1.00 71.69 133 LYS A N 1
ATOM 1044 C CA . LYS A 1 133 ? -13.745 6.367 6.492 1.00 71.69 133 LYS A CA 1
ATOM 1045 C C . LYS A 1 133 ? -12.751 5.301 6.022 1.00 71.69 133 LYS A C 1
ATOM 1047 O O . LYS A 1 133 ? -12.834 4.851 4.884 1.00 71.69 133 LYS A O 1
ATOM 1052 N N . HIS A 1 134 ? -11.831 4.890 6.894 1.00 68.06 134 HIS A N 1
ATOM 1053 C CA . HIS A 1 134 ? -10.811 3.896 6.568 1.00 68.06 134 HIS A CA 1
ATOM 1054 C C . HIS A 1 134 ? -11.259 2.457 6.862 1.00 68.06 134 HIS A C 1
ATOM 1056 O O . HIS A 1 134 ? -10.957 1.563 6.074 1.00 68.06 134 HIS A O 1
ATOM 1062 N N . PHE A 1 135 ? -11.995 2.225 7.952 1.00 68.06 135 PHE A N 1
ATOM 1063 C CA . PHE A 1 135 ? -12.409 0.883 8.396 1.00 68.06 135 PHE A CA 1
ATOM 1064 C C . PHE A 1 135 ? -13.863 0.529 8.048 1.00 68.06 135 PHE A C 1
ATOM 1066 O O . PHE A 1 135 ? -14.340 -0.559 8.371 1.00 68.06 135 PHE A O 1
ATOM 1073 N N . GLY A 1 136 ? -14.596 1.439 7.407 1.00 67.94 136 GLY A N 1
ATOM 1074 C CA . GLY A 1 136 ? -16.032 1.323 7.138 1.00 67.94 136 GLY A CA 1
ATOM 1075 C C . GLY A 1 136 ? -16.898 1.619 8.367 1.00 67.94 136 GLY A C 1
ATOM 1076 O O . GLY A 1 136 ? -17.968 2.208 8.240 1.00 67.94 136 GLY A O 1
ATOM 1077 N N . SER A 1 137 ? -16.429 1.272 9.569 1.00 75.19 137 SER A N 1
ATOM 1078 C CA . SER A 1 137 ? -17.085 1.593 10.837 1.00 75.19 137 SER A CA 1
ATOM 1079 C C . SER A 1 137 ? -16.084 1.661 11.995 1.00 75.19 137 SER A C 1
ATOM 1081 O O . SER A 1 137 ? -15.013 1.057 11.950 1.00 75.19 137 SER A O 1
ATOM 1083 N N . TRP A 1 138 ? -16.452 2.378 13.058 1.00 72.94 138 TRP A N 1
ATOM 1084 C CA . TRP A 1 138 ? -15.687 2.419 14.311 1.00 72.94 138 TRP A CA 1
ATOM 1085 C C . TRP A 1 138 ? -15.519 1.027 14.934 1.00 72.94 138 TRP A C 1
ATOM 1087 O O . TRP A 1 138 ? -14.427 0.656 15.344 1.00 72.94 138 TRP A O 1
ATOM 1097 N N . SER A 1 139 ? -16.570 0.207 14.908 1.00 75.81 139 SER A N 1
ATOM 1098 C CA . SER A 1 139 ? -16.533 -1.171 15.405 1.00 75.81 139 SER A CA 1
ATOM 1099 C C . SER A 1 139 ? -15.524 -2.039 14.644 1.00 75.81 139 SER A C 1
ATOM 1101 O O . SER A 1 139 ? -14.882 -2.895 15.240 1.00 75.81 139 SER A O 1
ATOM 1103 N N . ASN A 1 140 ? -15.348 -1.812 13.336 1.00 75.06 140 ASN A N 1
ATOM 1104 C CA . ASN A 1 140 ? -14.288 -2.467 12.562 1.00 75.06 140 ASN A CA 1
ATOM 1105 C C . ASN A 1 140 ? -12.891 -1.982 12.963 1.00 75.06 140 ASN A C 1
ATOM 1107 O O . ASN A 1 140 ? -11.960 -2.782 12.964 1.00 75.06 140 ASN A O 1
ATOM 1111 N N . ALA A 1 141 ? -12.740 -0.698 13.299 1.00 75.25 141 ALA A N 1
ATOM 1112 C CA . ALA A 1 141 ? -11.474 -0.170 13.798 1.00 75.25 141 ALA A CA 1
ATOM 1113 C C . ALA A 1 141 ? -11.118 -0.805 15.154 1.00 75.25 141 ALA A C 1
ATOM 1115 O O . ALA A 1 141 ? -10.007 -1.298 15.311 1.00 75.25 141 ALA A O 1
ATOM 1116 N N . LEU A 1 142 ? -12.076 -0.919 16.079 1.00 76.31 142 LEU A N 1
ATOM 1117 C CA . LEU A 1 142 ? -11.885 -1.615 17.359 1.00 76.31 142 LEU A CA 1
ATOM 1118 C C . LEU A 1 142 ? -11.541 -3.103 17.178 1.00 76.31 142 LEU A C 1
ATOM 1120 O O . LEU A 1 142 ? -10.584 -3.596 17.770 1.00 76.31 142 LEU A O 1
ATOM 1124 N N . ARG A 1 143 ? -12.223 -3.801 16.264 1.00 77.56 143 ARG A N 1
ATOM 1125 C CA . ARG A 1 143 ? -11.868 -5.191 15.932 1.00 77.56 143 ARG A CA 1
ATOM 1126 C C . ARG A 1 143 ? -10.451 -5.332 15.384 1.00 77.56 143 ARG A C 1
ATOM 1128 O O . ARG A 1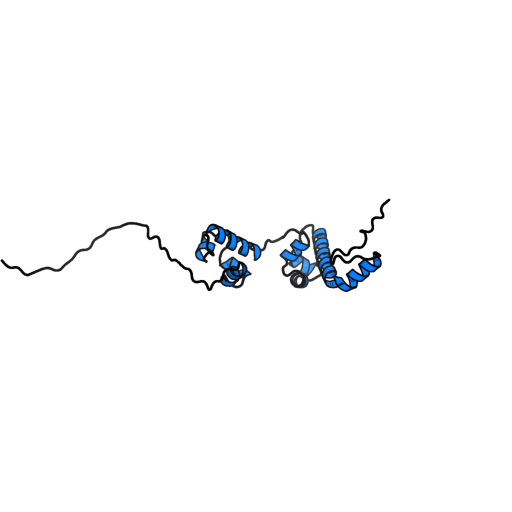 143 ? -9.804 -6.339 15.639 1.00 77.56 143 ARG A O 1
ATOM 1135 N N . SER A 1 144 ? -9.958 -4.338 14.646 1.00 72.19 144 SER A N 1
ATOM 1136 C CA . SER A 1 144 ? -8.600 -4.382 14.090 1.00 72.19 144 SER A CA 1
ATOM 1137 C C . SER A 1 144 ? -7.492 -4.233 15.138 1.00 72.19 144 SER A C 1
ATOM 1139 O O . SER A 1 144 ? -6.377 -4.676 14.885 1.00 72.19 144 SER A O 1
ATOM 1141 N N . VAL A 1 145 ? -7.806 -3.674 16.312 1.00 75.31 145 VAL A N 1
ATOM 1142 C CA . VAL A 1 145 ? -6.922 -3.655 17.495 1.00 75.31 145 VAL A CA 1
ATOM 1143 C C . VAL A 1 145 ? -7.171 -4.850 18.431 1.00 75.31 145 VAL A C 1
ATOM 1145 O O . VAL A 1 145 ? -6.515 -4.966 19.459 1.00 75.31 145 VAL A O 1
ATOM 1148 N N . GLY A 1 146 ? -8.094 -5.754 18.085 1.00 73.19 146 GLY A N 1
ATOM 1149 C CA . GLY A 1 146 ? -8.456 -6.906 18.917 1.00 73.19 146 GLY A CA 1
ATOM 1150 C C . GLY A 1 146 ? -9.475 -6.600 20.018 1.00 73.19 146 GLY A C 1
ATOM 1151 O O . GLY A 1 146 ? -9.713 -7.452 20.868 1.00 73.19 146 GLY A O 1
ATOM 1152 N N . PHE A 1 147 ? -10.103 -5.420 20.000 1.00 73.69 147 PHE A N 1
ATOM 1153 C CA . PHE A 1 147 ? -11.193 -5.090 20.915 1.00 73.69 147 PHE A CA 1
ATOM 1154 C C . PHE A 1 147 ? -12.524 -5.607 20.369 1.00 73.69 147 PHE A C 1
ATOM 1156 O O . PHE A 1 147 ? -12.886 -5.341 19.216 1.00 73.69 147 PHE A O 1
ATOM 1163 N N . ASP A 1 148 ? -13.273 -6.324 21.206 1.00 64.19 148 ASP A N 1
ATOM 1164 C CA . ASP A 1 148 ? -14.609 -6.789 20.858 1.00 64.19 148 ASP A CA 1
ATOM 1165 C C . ASP A 1 148 ? -15.646 -5.704 21.203 1.00 64.19 148 ASP A C 1
ATOM 1167 O O . ASP A 1 148 ? -15.834 -5.385 22.378 1.00 64.19 148 ASP A O 1
ATOM 1171 N N . PRO A 1 149 ? -16.334 -5.107 20.209 1.00 59.88 149 PRO A N 1
ATOM 1172 C CA . PRO A 1 149 ? -17.344 -4.082 20.463 1.00 59.88 149 PRO A CA 1
ATOM 1173 C C . PRO A 1 149 ? -18.594 -4.634 21.165 1.00 59.88 149 PRO A C 1
ATOM 1175 O O . PRO A 1 149 ? -19.478 -3.849 21.495 1.00 59.88 149 PRO A O 1
ATOM 1178 N N . ASN A 1 150 ? -18.697 -5.956 21.339 1.00 53.19 150 ASN A N 1
ATOM 1179 C CA . ASN A 1 150 ? -19.810 -6.627 21.994 1.00 53.19 150 ASN A CA 1
ATOM 1180 C C . ASN A 1 150 ? -19.552 -6.899 23.489 1.00 53.19 150 ASN A C 1
ATOM 1182 O O . ASN A 1 150 ? -20.402 -7.504 24.141 1.00 53.19 150 ASN A O 1
ATOM 1186 N N . HIS A 1 151 ? -18.409 -6.468 24.041 1.00 45.00 151 HIS A N 1
ATOM 1187 C CA . HIS A 1 151 ? -18.204 -6.450 25.489 1.00 45.00 151 HIS A CA 1
ATOM 1188 C C . HIS A 1 151 ? -18.724 -5.129 26.063 1.00 45.00 151 HIS A C 1
ATOM 1190 O O . HIS A 1 151 ? -18.031 -4.113 26.110 1.00 45.00 151 HIS A O 1
ATOM 1196 N N . GLU A 1 152 ? -19.995 -5.149 26.451 1.00 45.38 152 GLU A N 1
ATOM 1197 C CA . GLU A 1 152 ? -20.641 -4.101 27.228 1.00 45.38 152 GLU A CA 1
ATOM 1198 C C . GLU A 1 152 ? -20.027 -4.045 28.634 1.00 45.38 152 GLU A C 1
ATOM 1200 O O . GLU A 1 152 ? -20.532 -4.646 29.573 1.00 45.38 152 GLU A O 1
ATOM 1205 N N . GLU A 1 153 ? -18.933 -3.305 28.791 1.00 44.19 153 GLU A N 1
ATOM 1206 C CA . GLU A 1 153 ? -18.577 -2.729 30.085 1.00 44.19 153 GLU A CA 1
ATOM 1207 C C . GLU A 1 153 ? -18.580 -1.213 29.957 1.00 44.19 153 GLU A C 1
ATOM 1209 O O . GLU A 1 153 ? -17.582 -0.567 29.652 1.00 44.19 153 GLU A O 1
ATOM 1214 N N . ILE A 1 154 ? -19.761 -0.652 30.210 1.00 41.91 154 ILE A N 1
ATOM 1215 C CA . ILE A 1 154 ? -19.903 0.737 30.616 1.00 41.91 154 ILE A CA 1
ATOM 1216 C C . ILE A 1 154 ? -20.134 0.747 32.136 1.00 41.91 154 ILE A C 1
ATOM 1218 O O . ILE A 1 154 ? -21.290 0.718 32.566 1.00 41.91 154 ILE A O 1
ATOM 1222 N N . PRO A 1 155 ? -19.103 0.855 32.990 1.00 38.34 155 PRO A N 1
ATOM 1223 C CA . PRO A 1 155 ? -19.302 1.436 34.307 1.00 38.34 155 PRO A CA 1
ATOM 1224 C C . PRO A 1 155 ? -19.483 2.945 34.118 1.00 38.34 155 PRO A C 1
ATOM 1226 O O . PRO A 1 155 ? -18.526 3.702 33.974 1.00 38.34 155 PRO A O 1
ATOM 1229 N N . ARG A 1 156 ? -20.739 3.401 34.057 1.00 40.78 156 ARG A N 1
ATOM 1230 C CA . ARG A 1 156 ? -21.047 4.832 34.164 1.00 40.78 156 ARG A CA 1
ATOM 1231 C C . ARG A 1 156 ? -20.830 5.263 35.610 1.00 40.78 156 ARG A C 1
ATOM 1233 O O . ARG A 1 156 ? -21.769 5.241 36.398 1.00 40.78 156 ARG A O 1
ATOM 1240 N N . GLU A 1 157 ? -19.619 5.675 35.953 1.00 44.59 157 GLU A N 1
ATOM 1241 C CA . GLU A 1 157 ? -19.376 6.424 37.186 1.00 44.59 157 GLU A CA 1
ATOM 1242 C C . GLU A 1 157 ? -19.471 7.921 36.863 1.00 44.59 157 GLU A C 1
ATOM 1244 O O . GLU A 1 157 ? -18.470 8.614 36.679 1.00 44.59 157 GLU A O 1
ATOM 1249 N N . ASP A 1 158 ? -20.710 8.421 36.750 1.00 37.16 158 ASP A N 1
ATOM 1250 C CA . ASP A 1 158 ? -20.976 9.862 36.767 1.00 37.16 158 ASP A CA 1
ATOM 1251 C C . ASP A 1 158 ? -20.589 10.400 38.146 1.00 37.16 158 ASP A C 1
ATOM 1253 O O . ASP A 1 158 ? -21.348 10.373 39.118 1.00 37.16 158 ASP A O 1
ATOM 1257 N N . SER A 1 159 ? -19.353 10.880 38.209 1.00 41.03 159 SER A N 1
ATOM 1258 C CA . SER A 1 159 ? -18.854 11.773 39.238 1.00 41.03 159 SER A CA 1
ATOM 1259 C C . SER A 1 159 ? -19.610 13.099 39.150 1.00 41.03 159 SER A C 1
ATOM 1261 O O . SER A 1 159 ? -19.105 14.105 38.655 1.00 41.03 159 SER A O 1
ATOM 1263 N N . SER A 1 160 ? -20.836 13.106 39.668 1.00 37.75 160 SER A N 1
ATOM 1264 C CA . SER A 1 160 ? -21.605 14.308 39.955 1.00 37.75 160 SER A CA 1
ATOM 1265 C C . SER A 1 160 ? -20.814 15.209 40.911 1.00 37.75 160 SER A C 1
ATOM 1267 O O . SER A 1 160 ? -20.796 15.027 42.128 1.00 37.75 160 SER A O 1
ATOM 1269 N N . SER A 1 161 ? -20.150 16.219 40.353 1.00 40.88 161 SER A N 1
ATOM 1270 C CA . SER A 1 161 ? -19.574 17.337 41.095 1.00 40.88 161 SER A CA 1
ATOM 1271 C C . SER A 1 161 ? -19.939 18.655 40.425 1.00 40.88 161 SER A C 1
ATOM 1273 O O . SER A 1 161 ? -19.262 19.117 39.517 1.00 40.88 161 SER A O 1
ATOM 1275 N N . SER A 1 162 ? -20.985 19.319 40.921 1.00 33.06 162 SER A N 1
ATOM 1276 C CA . SER A 1 162 ? -20.905 20.745 41.274 1.00 33.06 162 SER A CA 1
ATOM 1277 C C . SER A 1 162 ? -22.182 21.248 41.953 1.00 33.06 162 SER A C 1
ATOM 1279 O O . SER A 1 162 ? -23.304 20.818 41.707 1.00 33.06 162 SER A O 1
ATOM 1281 N N . ARG A 1 163 ? -21.951 22.144 42.908 1.00 42.75 163 ARG A N 1
ATOM 1282 C CA . ARG A 1 163 ? -22.881 22.644 43.915 1.00 42.75 163 ARG A CA 1
ATOM 1283 C C . ARG A 1 163 ? -23.729 23.817 43.391 1.00 42.75 163 ARG A C 1
ATOM 1285 O O . ARG A 1 163 ? -23.207 24.709 42.741 1.00 42.75 163 ARG A O 1
ATOM 1292 N N . LEU A 1 164 ? -24.972 23.864 43.882 1.00 46.31 164 LEU A N 1
ATOM 1293 C CA . LEU A 1 164 ? -25.722 25.033 44.382 1.00 46.31 164 LEU A CA 1
ATOM 1294 C C . LEU A 1 164 ? -26.035 26.220 43.436 1.00 46.31 164 LEU A C 1
ATOM 1296 O O . LEU A 1 164 ? -25.176 27.050 43.156 1.00 46.31 164 LEU A O 1
ATOM 1300 N N . ARG A 1 165 ? -27.337 26.480 43.211 1.00 43.22 165 ARG A N 1
ATOM 1301 C CA . ARG A 1 165 ? -27.917 27.825 43.420 1.00 43.22 165 ARG A CA 1
ATOM 1302 C C . ARG A 1 165 ? -29.416 27.784 43.737 1.00 43.22 165 ARG A C 1
ATOM 1304 O O . ARG A 1 165 ? -30.190 27.016 43.188 1.00 43.22 165 ARG A O 1
ATOM 1311 N N . ARG A 1 166 ? -29.766 28.641 44.692 1.00 44.62 166 ARG A N 1
ATOM 1312 C CA . ARG A 1 166 ? -31.032 28.821 45.409 1.00 44.62 166 ARG A CA 1
ATOM 1313 C C . ARG A 1 166 ? -31.949 29.818 44.691 1.00 44.62 166 ARG A C 1
ATOM 1315 O O . ARG A 1 166 ? -31.455 30.873 44.304 1.00 44.62 166 ARG A O 1
ATOM 1322 N N . SER A 1 167 ? -33.261 29.567 44.626 1.00 38.41 167 SER A N 1
ATOM 1323 C CA . SER A 1 167 ? -34.366 30.569 44.697 1.00 38.41 167 SER A CA 1
ATOM 1324 C C . SER A 1 167 ? -35.730 29.852 44.590 1.00 38.41 167 SER A C 1
ATOM 1326 O O . SER A 1 167 ? -35.944 29.100 43.657 1.00 38.41 167 SER A O 1
ATOM 1328 N N . ARG A 1 168 ? -36.551 29.839 45.656 1.00 38.84 168 ARG A N 1
ATOM 1329 C CA . ARG A 1 168 ? -37.680 30.757 45.980 1.00 38.84 168 ARG A CA 1
ATOM 1330 C C . ARG A 1 168 ? -38.962 30.519 45.158 1.00 38.84 168 ARG A C 1
ATOM 1332 O O . ARG A 1 168 ? -38.986 30.889 43.993 1.00 38.84 168 ARG A O 1
ATOM 1339 N N . SER A 1 169 ? -40.021 30.035 45.824 1.00 37.88 169 SER A N 1
ATOM 1340 C CA . SER A 1 169 ? -41.452 30.458 45.775 1.00 37.88 169 SER A CA 1
ATOM 1341 C C . SER A 1 169 ? -42.252 29.445 46.625 1.00 37.88 169 SER A C 1
ATOM 1343 O O . SER A 1 169 ? -42.063 28.255 46.426 1.00 37.88 169 SER A O 1
ATOM 1345 N N . ALA A 1 170 ? -42.872 29.779 47.763 1.00 40.81 170 ALA A N 1
ATOM 1346 C CA . ALA A 1 170 ? -44.021 30.660 48.036 1.00 40.81 170 ALA A CA 1
ATOM 1347 C C . ALA A 1 170 ? -45.385 29.989 47.758 1.00 40.81 170 ALA A C 1
ATOM 1349 O O . ALA A 1 170 ? -45.650 29.607 46.625 1.00 40.81 170 ALA A O 1
ATOM 1350 N N . GLY A 1 171 ? -46.221 29.951 48.810 1.00 37.59 171 GLY A N 1
ATOM 1351 C CA . GLY A 1 171 ? -47.646 29.585 48.827 1.00 37.59 171 GLY A CA 1
ATOM 1352 C C . GLY A 1 171 ? -47.908 28.081 48.918 1.00 37.59 171 GLY A C 1
ATOM 1353 O O . GLY A 1 171 ? -47.156 27.295 48.363 1.00 37.59 171 GLY A O 1
ATOM 1354 N N . ASP A 1 172 ? -48.942 27.569 49.562 1.00 35.88 172 ASP A N 1
ATOM 1355 C CA . ASP A 1 172 ? -49.973 28.077 50.467 1.00 35.88 172 ASP A CA 1
ATOM 1356 C C . ASP A 1 172 ? -50.776 26.805 50.795 1.00 35.88 172 ASP A C 1
ATOM 1358 O O . ASP A 1 172 ? -51.105 26.073 49.868 1.00 35.88 172 ASP A O 1
ATOM 1362 N N . GLU A 1 173 ? -51.012 26.465 52.058 1.00 41.59 173 GLU A N 1
ATOM 1363 C CA . GLU A 1 173 ? -52.358 26.072 52.490 1.00 41.59 173 GLU A CA 1
ATOM 1364 C C . GLU A 1 173 ? -52.390 25.866 54.003 1.00 41.59 173 GLU A C 1
ATOM 1366 O O . GLU A 1 173 ? -51.540 25.233 54.633 1.00 41.59 173 GLU A O 1
ATOM 1371 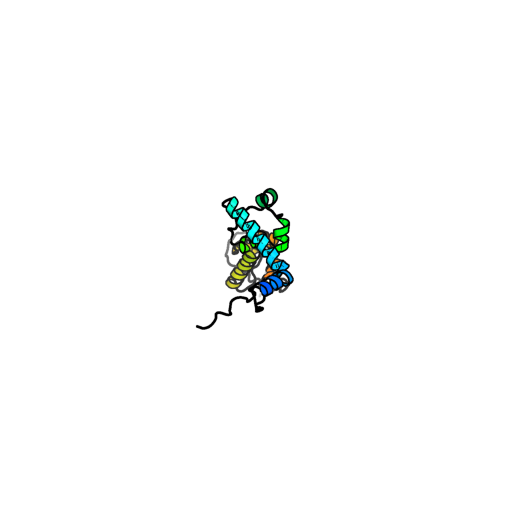N N . SER A 1 174 ? -53.381 26.533 54.567 1.00 39.53 174 SER A N 1
ATOM 1372 C CA . SER A 1 174 ? -53.618 26.770 55.977 1.00 39.53 174 SER A CA 1
ATOM 1373 C C . SER A 1 174 ? -54.391 25.629 56.633 1.00 39.53 174 SER A C 1
ATOM 1375 O O . SER A 1 174 ? -55.149 24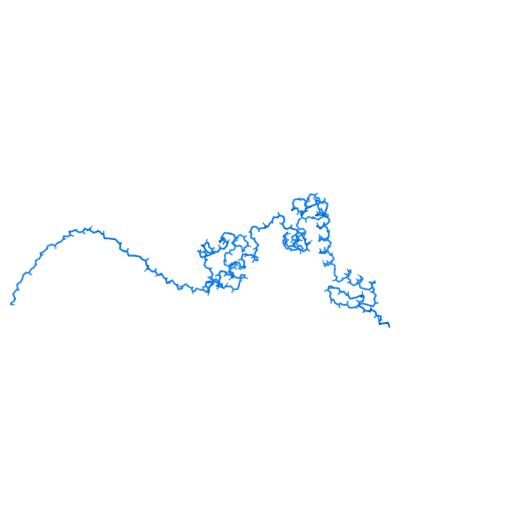.951 55.957 1.00 39.53 174 SER A O 1
ATOM 1377 N N . SER A 1 175 ? -54.319 25.592 57.973 1.00 40.78 175 SER A N 1
ATOM 1378 C CA . SER A 1 175 ? -55.426 25.294 58.910 1.00 40.78 175 SER A CA 1
ATOM 1379 C C . SER A 1 175 ? -56.148 23.942 58.781 1.00 40.78 175 SER A C 1
ATOM 1381 O O . SER A 1 175 ? -56.595 23.533 57.732 1.00 40.78 175 SER A O 1
ATOM 1383 N N . SER A 1 176 ? -56.487 23.204 59.827 1.00 40.91 176 SER A N 1
ATOM 1384 C CA . SER A 1 176 ? -56.596 23.421 61.264 1.00 40.91 176 SER A CA 1
ATOM 1385 C C . SER A 1 176 ? -56.848 22.034 61.864 1.00 40.91 176 SER A C 1
ATOM 1387 O O . SER A 1 176 ? -57.524 21.227 61.236 1.00 40.91 176 SER A O 1
ATOM 1389 N N . ALA A 1 177 ? -56.415 21.786 63.097 1.00 51.84 177 ALA A N 1
ATOM 1390 C CA . ALA A 1 177 ? -57.321 21.378 64.1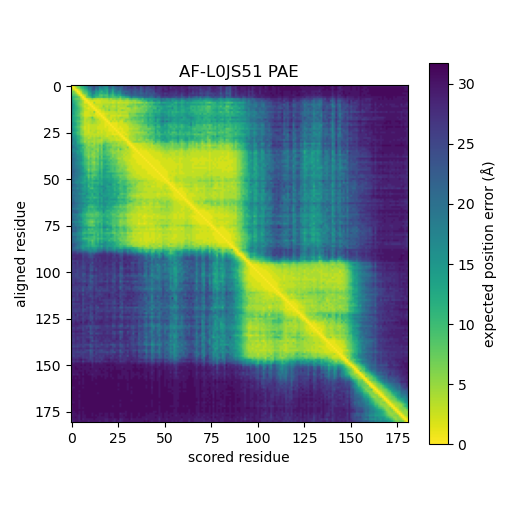73 1.00 51.84 177 ALA A CA 1
ATOM 1391 C C . ALA A 1 177 ? -56.532 21.140 65.463 1.00 51.84 177 ALA A C 1
ATOM 1393 O O . ALA A 1 177 ? -55.513 20.463 65.514 1.00 51.84 177 ALA A O 1
ATOM 1394 N N . ASN A 1 178 ? -57.052 21.780 66.493 1.00 43.50 178 ASN A N 1
ATOM 1395 C CA . ASN A 1 178 ? -56.596 21.866 67.865 1.00 43.50 178 ASN A CA 1
ATOM 1396 C C . ASN A 1 178 ? -57.008 20.605 68.663 1.00 43.50 178 ASN A C 1
ATOM 1398 O O . ASN A 1 178 ? -57.942 19.916 68.250 1.00 43.50 178 ASN A O 1
ATOM 1402 N N . ARG A 1 179 ? -56.443 20.459 69.877 1.00 45.09 179 ARG A N 1
ATOM 1403 C CA . ARG A 1 179 ? -57.154 20.149 71.147 1.00 45.09 179 ARG A CA 1
ATOM 1404 C C . ARG A 1 179 ? -56.711 18.893 71.943 1.00 45.09 179 ARG A C 1
ATOM 1406 O O . ARG A 1 179 ? -57.131 17.785 71.650 1.00 45.09 179 ARG A O 1
ATOM 1413 N N . THR A 1 180 ? -56.013 19.181 73.057 1.00 48.28 180 THR A N 1
ATOM 1414 C CA . THR A 1 180 ? -56.204 18.660 74.441 1.00 48.28 180 THR A CA 1
ATOM 1415 C C . THR A 1 180 ? -55.787 17.220 74.785 1.00 48.28 180 THR A C 1
ATOM 1417 O O . THR A 1 180 ? -56.461 16.276 74.395 1.00 48.28 180 THR A O 1
ATOM 1420 N N . GLN A 1 181 ? -54.784 17.060 75.662 1.00 55.19 181 GLN A N 1
ATOM 1421 C CA . GLN A 1 181 ? -54.916 17.009 77.135 1.00 55.19 181 GLN A CA 1
ATOM 1422 C C . GLN A 1 181 ? -53.600 17.393 77.815 1.00 55.19 181 GLN A C 1
ATOM 1424 O O . GLN A 1 181 ? -52.539 17.184 77.189 1.00 55.19 181 GLN A O 1
#

Sequence (181 aa):
MSNETDSYKCESCGTEFESGPKKAGHISQNHREDQQRNEFIHALQRLATDLGHSPTMSEIDEKGRYTRKAYITEFGTWNDALREASLEINKPSPVSKAEVVKAIQSLSEQLGHPPTVEEMNEYGQYSRKAASKHFGSWSNALRSVGFDPNHEEIPREDSSSSRLRRSRSAGDESSSANRTQ

Foldseek 3Di:
DDDDQPPQQAPVPRDGDPDPVVSVVCCVVPVVLVVVLVVLLVQQLVVCVVVVARDDLVCCCVPGPDHPVVLCVSQVDPVSSCVVSVHDPPDDPPDDLVRLLVQQVVLCVVVVHRDDQVCCCVVTPDHQVSNCVHQVHPCSSCVVNVHHPPPPDDPPPPPDDDDDDDDDDDDDDDDDDDDDD

pLDDT: mean 70.19, std 15.91, range [33.06, 89.25]

Mean predicted aligned error: 17.99 Å

Solvent-accessible surface area (backbone atoms only — not comparable to full-atom values): 11453 Å² total; per-residue (Å²): 135,83,82,80,84,74,81,25,55,37,89,88,78,64,52,75,38,100,37,63,68,58,37,52,50,46,42,66,74,76,36,50,66,62,50,52,54,48,50,54,32,52,53,50,47,50,50,18,62,74,68,74,42,54,71,48,71,64,52,26,63,73,72,41,99,55,50,54,64,58,47,29,70,75,49,66,34,67,64,47,42,30,53,77,43,73,38,66,67,85,67,68,62,95,68,48,70,68,54,50,43,50,47,51,48,55,48,14,67,74,69,74,44,83,66,49,69,65,49,27,56,74,75,36,95,54,43,59,68,60,45,19,72,71,48,76,30,57,59,49,43,38,45,73,70,70,43,64,82,83,66,87,77,78,84,82,78,80,77,87,77,85,82,88,88,88,82,91,83,84,88,85,88,79,89,84,86,86,85,89,135

Organism: Natrinema pellirubrum (strain DSM 15624 / CIP 106293 / JCM 10476 / NCIMB 786 / 157) (NCBI:txid797303)

Nearest PDB structures (foldseek):
  7clg-assembly1_A  TM=6.419E-01  e=2.554E+00  Staphylococcus aureus subsp. aureus USA300
  1ji8-assembly1_A  TM=5.855E-01  e=9.192E+00  Pyrobaculum aerophilum
  2rn7-assembly1_A  TM=3.086E-01  e=9.192E+00  Shigella flexneri

Secondary structure (DSSP, 8-state):
----TTTTB-TTT--B-SSHHHHHHHHHHH-HHHHHHHHHHHHHHHHHHHHTSPPPHHHHHHH-SS-HHHHHHHHSSHHHHHHHTT---SS--SS-HHHHHHHHHHHHHHHTSPPPHHHHHHTSSS-HHHHHHHHSSHHHHHHHTT--TT-------------------------------

Radius of gyration: 32.16 Å; Cα contacts (8 Å, |Δi|>4): 145; chains: 1; bounding box: 100×56×95 Å